Protein AF-A0A6G1CWM5-F1 (afdb_monomer_lite)

Foldseek 3Di:
DDFPKAKAKEKEFEDLQDDPLLQLLLVQLLCDVRPHPLPCLVVSNVVSVVVSVVPVVPDDPPDRMDIDIDIDGDDDPVQPDPVSVVVVVVVVVVCVPPDDDDWHQYWYFYTWAFADEDPPDPDDDDDDDDDDDDDDDPHDHDPPQQQPAAPQPRHHDHDQKTWQPPDPDTRIHHSVSSSNVSNPDQADPPPGHGRTDRDDGD

pLDDT: mean 70.79, std 16.17, range [30.23, 93.38]

Organism: NCBI:txid110450

Radius of gyration: 20.85 Å; chains: 1; bounding box: 63×34×56 Å

Structure (mmCIF, N/CA/C/O backbone):
data_AF-A0A6G1CWM5-F1
#
_entry.id   AF-A0A6G1CWM5-F1
#
loop_
_atom_site.group_PDB
_atom_site.id
_atom_site.type_symbol
_atom_site.label_atom_id
_atom_site.label_alt_id
_atom_site.label_comp_id
_atom_site.label_asym_id
_atom_site.label_entity_id
_atom_site.label_seq_id
_atom_site.pdbx_PDB_ins_code
_atom_site.Cartn_x
_atom_site.Cartn_y
_atom_site.Cartn_z
_atom_site.occupancy
_atom_site.B_iso_or_equiv
_atom_site.auth_seq_id
_atom_site.auth_comp_id
_atom_site.auth_asym_id
_atom_site.auth_atom_id
_atom_site.pdbx_PDB_model_num
ATOM 1 N N . MET A 1 1 ? -27.048 -1.157 21.525 1.00 35.22 1 MET A N 1
ATOM 2 C CA . MET A 1 1 ? -25.591 -0.896 21.463 1.00 35.22 1 MET A CA 1
ATOM 3 C C . MET A 1 1 ? -25.049 -1.565 20.210 1.00 35.22 1 MET A C 1
ATOM 5 O O . MET A 1 1 ? -25.079 -2.783 20.144 1.00 35.22 1 MET A O 1
ATOM 9 N N . SER A 1 2 ? -24.669 -0.816 19.172 1.00 40.41 2 SER A N 1
ATOM 10 C CA . SER A 1 2 ? -24.238 -1.424 17.902 1.00 40.41 2 SER A CA 1
ATOM 11 C C . SER A 1 2 ? -22.714 -1.557 17.888 1.00 40.41 2 SER A C 1
ATOM 13 O O . SER A 1 2 ? -22.016 -0.586 17.616 1.00 40.41 2 SER A O 1
ATOM 15 N N . ARG A 1 3 ? -22.196 -2.752 18.216 1.00 49.78 3 ARG A N 1
ATOM 16 C CA . ARG A 1 3 ? -20.819 -3.143 17.877 1.00 49.78 3 ARG A CA 1
ATOM 17 C C . ARG A 1 3 ? -20.765 -3.282 16.355 1.00 49.78 3 ARG A C 1
ATOM 19 O O . ARG A 1 3 ? -21.319 -4.233 15.816 1.00 49.78 3 ARG A O 1
ATOM 26 N N . ARG A 1 4 ? -20.130 -2.346 15.649 1.00 53.00 4 ARG A N 1
ATOM 27 C CA . ARG A 1 4 ? -19.706 -2.577 14.260 1.00 53.00 4 ARG A CA 1
ATOM 28 C C . ARG A 1 4 ? -18.205 -2.809 14.265 1.00 53.00 4 ARG A C 1
ATOM 30 O O . ARG A 1 4 ? -17.432 -1.886 14.041 1.00 53.00 4 ARG A O 1
ATOM 37 N N . MET A 1 5 ? -17.817 -4.042 14.566 1.00 56.16 5 MET A N 1
ATOM 38 C CA . MET A 1 5 ? -16.455 -4.501 14.313 1.00 56.16 5 MET A CA 1
ATOM 39 C C . MET A 1 5 ? -16.362 -4.852 12.835 1.00 56.16 5 MET A C 1
ATOM 41 O O . MET A 1 5 ? -17.264 -5.497 12.294 1.00 56.16 5 MET A O 1
ATOM 45 N N . LYS A 1 6 ? -15.323 -4.356 12.171 1.00 59.94 6 LYS A N 1
ATOM 46 C CA . LYS A 1 6 ? -15.062 -4.663 10.768 1.00 59.94 6 LYS A CA 1
ATOM 47 C C . LYS A 1 6 ? -13.728 -5.376 10.693 1.00 59.94 6 LYS A C 1
ATOM 49 O O . LYS A 1 6 ? -12.692 -4.765 10.937 1.00 59.94 6 LYS A O 1
ATOM 54 N N . LEU A 1 7 ? -13.782 -6.649 10.327 1.00 61.12 7 LEU A N 1
ATOM 55 C CA . LEU A 1 7 ? -12.592 -7.405 9.986 1.00 61.12 7 LEU A CA 1
ATOM 56 C C . LEU A 1 7 ? -12.171 -7.036 8.562 1.00 61.12 7 LEU A C 1
ATOM 58 O O . LEU A 1 7 ? -12.960 -7.190 7.626 1.00 61.12 7 LEU A O 1
ATOM 62 N N . ASN A 1 8 ? -10.938 -6.562 8.402 1.00 66.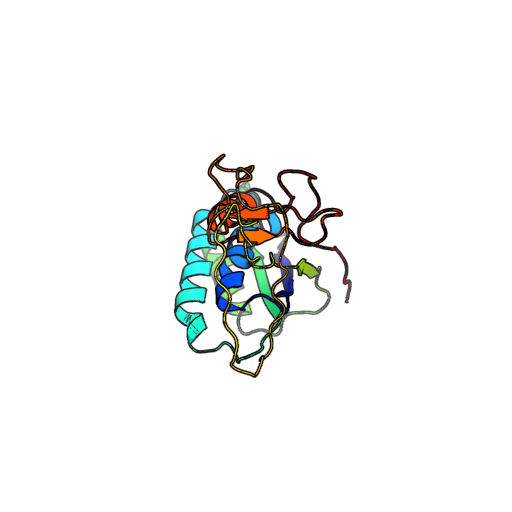81 8 ASN A N 1
ATOM 63 C CA . ASN A 1 8 ? -10.344 -6.312 7.095 1.00 66.81 8 ASN A CA 1
ATOM 64 C C . ASN A 1 8 ? -9.230 -7.336 6.878 1.00 66.81 8 ASN A C 1
ATOM 66 O O . ASN A 1 8 ? -8.237 -7.345 7.607 1.00 66.81 8 ASN A O 1
ATOM 70 N N . ARG A 1 9 ? -9.402 -8.211 5.881 1.00 70.25 9 ARG A N 1
ATOM 71 C CA . ARG A 1 9 ? -8.348 -9.132 5.450 1.00 70.25 9 ARG A CA 1
ATOM 72 C C . ARG A 1 9 ? -7.604 -8.487 4.290 1.00 70.25 9 ARG A C 1
ATOM 74 O O . ARG A 1 9 ? -8.189 -8.261 3.231 1.00 70.25 9 ARG A O 1
ATOM 81 N N . LEU A 1 10 ? -6.325 -8.196 4.485 1.00 72.56 10 LEU A N 1
ATOM 82 C CA . LEU A 1 10 ? -5.453 -7.694 3.432 1.00 72.56 10 LEU A CA 1
ATOM 83 C C . LEU A 1 10 ? -4.443 -8.774 3.070 1.00 72.56 10 LEU A C 1
ATOM 85 O O . LEU A 1 10 ? -3.769 -9.343 3.925 1.00 72.56 10 LEU A O 1
ATOM 89 N N . GLN A 1 11 ? -4.348 -9.061 1.785 1.00 73.62 11 GLN A N 1
ATOM 90 C CA . GLN A 1 11 ? -3.414 -10.021 1.240 1.00 73.62 11 GLN A CA 1
ATOM 91 C C . GLN A 1 11 ? -2.480 -9.300 0.281 1.00 73.62 11 GLN A C 1
ATOM 93 O O . GLN A 1 11 ? -2.922 -8.695 -0.692 1.00 73.62 11 GLN A O 1
ATOM 98 N N . PHE A 1 12 ? -1.184 -9.419 0.525 1.00 76.81 12 PHE A N 1
ATOM 99 C CA . PHE A 1 12 ? -0.141 -8.871 -0.320 1.00 76.81 12 PHE A CA 1
ATOM 100 C C . PHE A 1 12 ? 0.594 -10.011 -1.023 1.00 76.81 12 PHE A C 1
ATOM 102 O O . PHE A 1 12 ? 1.109 -10.934 -0.390 1.00 76.81 12 PHE A O 1
ATOM 109 N N . ILE A 1 13 ? 0.628 -9.952 -2.348 1.00 76.56 13 ILE A N 1
ATOM 110 C CA . ILE A 1 13 ? 1.407 -10.840 -3.203 1.00 76.56 13 ILE A CA 1
ATOM 111 C C . ILE A 1 13 ? 2.711 -10.129 -3.525 1.00 76.56 13 ILE A C 1
ATOM 113 O O . ILE A 1 13 ? 2.708 -9.029 -4.079 1.00 76.56 13 ILE A O 1
ATOM 117 N N . VAL A 1 14 ? 3.823 -10.768 -3.186 1.00 73.44 14 VAL A N 1
ATOM 118 C CA . VAL A 1 14 ? 5.160 -10.268 -3.492 1.00 73.44 14 VAL A CA 1
ATOM 119 C C . VAL A 1 14 ? 5.547 -10.785 -4.864 1.00 73.44 14 VAL A C 1
ATOM 121 O O . VAL A 1 14 ? 5.408 -11.974 -5.156 1.00 73.44 14 VAL A O 1
ATOM 124 N N . SER A 1 15 ? 6.002 -9.880 -5.728 1.00 65.81 15 SER A N 1
ATOM 125 C CA . SER A 1 15 ? 6.479 -10.273 -7.051 1.00 65.81 15 SER A CA 1
ATOM 126 C C . SER A 1 15 ? 7.672 -11.233 -6.914 1.00 65.81 15 SER A C 1
ATOM 128 O O . SER A 1 15 ? 8.541 -10.981 -6.080 1.00 65.81 15 SER A O 1
ATOM 130 N N . PRO A 1 16 ? 7.793 -12.281 -7.753 1.00 60.44 16 PRO A N 1
ATOM 131 C CA . PRO A 1 16 ? 8.936 -13.203 -7.731 1.00 60.44 16 PRO A CA 1
ATOM 132 C C . PRO A 1 16 ? 10.307 -12.528 -7.923 1.00 60.44 16 PRO A C 1
ATOM 134 O O . PRO A 1 16 ? 11.340 -13.122 -7.614 1.00 60.44 16 PRO A O 1
ATOM 137 N N . ALA A 1 17 ? 10.325 -11.311 -8.476 1.00 58.94 17 ALA A N 1
ATOM 138 C CA . ALA A 1 17 ? 11.527 -10.506 -8.678 1.00 58.94 17 ALA A CA 1
ATOM 139 C C . ALA A 1 17 ? 11.942 -9.680 -7.442 1.00 58.94 17 ALA A C 1
ATOM 141 O O . ALA A 1 17 ? 13.090 -9.231 -7.377 1.00 58.94 17 ALA A O 1
ATOM 142 N N . GLY A 1 18 ? 11.034 -9.480 -6.480 1.00 60.88 18 GLY A N 1
ATOM 143 C CA . GLY A 1 18 ? 11.289 -8.772 -5.226 1.00 60.88 18 GLY A CA 1
ATOM 144 C C . GLY A 1 18 ? 11.641 -9.720 -4.081 1.00 60.88 18 GLY A C 1
ATOM 145 O O . GLY A 1 18 ? 11.293 -10.899 -4.105 1.00 60.88 18 GLY A O 1
ATOM 146 N N . ASP A 1 19 ? 12.344 -9.203 -3.074 1.00 71.06 19 ASP A N 1
ATOM 147 C CA . ASP A 1 19 ? 12.473 -9.886 -1.789 1.00 71.06 19 ASP A CA 1
ATOM 148 C C . ASP A 1 19 ? 11.323 -9.476 -0.855 1.00 71.06 19 ASP A C 1
ATOM 150 O O . ASP A 1 19 ? 10.780 -8.369 -0.967 1.00 71.06 19 ASP A O 1
ATOM 154 N N . LEU A 1 20 ? 10.925 -10.368 0.058 1.00 70.56 20 LEU A N 1
ATOM 155 C CA . LEU A 1 20 ? 9.843 -10.077 0.999 1.00 70.56 20 LEU A CA 1
ATOM 156 C C . LEU A 1 20 ? 10.196 -8.870 1.867 1.00 70.56 20 LEU A C 1
ATOM 158 O O . LEU A 1 20 ? 9.373 -7.971 2.022 1.00 70.56 20 LEU A O 1
ATOM 162 N N . VAL A 1 21 ? 11.427 -8.826 2.382 1.00 73.62 21 VAL A N 1
ATOM 163 C CA . VAL A 1 21 ? 11.874 -7.795 3.322 1.00 73.62 21 VAL A CA 1
ATOM 164 C C . VAL A 1 21 ? 11.843 -6.422 2.663 1.00 73.62 21 VAL A C 1
ATOM 166 O O . VAL A 1 21 ? 11.300 -5.487 3.245 1.00 73.62 21 VAL A O 1
ATOM 169 N N . SER A 1 22 ? 12.322 -6.319 1.419 1.00 74.56 22 SER A N 1
ATOM 170 C CA . SER A 1 22 ? 12.285 -5.062 0.660 1.00 74.56 22 SER A CA 1
ATOM 171 C C . SER A 1 22 ? 10.868 -4.613 0.302 1.00 74.56 22 SER A C 1
ATOM 173 O O . SER A 1 22 ? 10.659 -3.443 0.018 1.00 74.56 22 SER A O 1
ATOM 175 N N . SER A 1 23 ? 9.894 -5.529 0.296 1.00 77.06 23 SER A N 1
ATOM 176 C CA . SER A 1 23 ? 8.525 -5.233 -0.143 1.00 77.06 23 SER A CA 1
ATOM 177 C C . SER A 1 23 ? 7.560 -4.909 1.003 1.00 77.06 23 SER A C 1
ATOM 179 O O . SER A 1 23 ? 6.505 -4.309 0.782 1.00 77.06 23 SER A O 1
ATOM 181 N N . LEU A 1 24 ? 7.908 -5.288 2.237 1.00 81.12 24 LEU A N 1
ATOM 182 C CA . LEU A 1 24 ? 7.106 -5.031 3.438 1.00 81.12 24 LEU A CA 1
ATOM 183 C C . LEU A 1 24 ? 6.832 -3.543 3.725 1.00 81.12 24 LEU A C 1
ATOM 185 O O . LEU A 1 24 ? 5.715 -3.256 4.168 1.00 81.12 24 LEU A O 1
ATOM 189 N N . PRO A 1 25 ? 7.752 -2.591 3.470 1.00 84.75 25 PRO A N 1
ATOM 190 C CA . PRO A 1 25 ? 7.460 -1.170 3.658 1.00 84.75 25 PRO A CA 1
ATOM 191 C C . PRO A 1 25 ? 6.253 -0.704 2.834 1.00 84.75 25 PRO A C 1
ATOM 193 O O . PRO A 1 25 ? 5.357 -0.044 3.358 1.00 84.75 25 PRO A O 1
ATOM 196 N N . TRP A 1 26 ? 6.133 -1.146 1.576 1.00 85.06 26 TRP A N 1
ATOM 197 C CA . TRP A 1 26 ? 4.984 -0.814 0.723 1.00 85.06 26 TRP A CA 1
ATOM 198 C C . TRP A 1 26 ? 3.673 -1.403 1.244 1.00 85.06 26 TRP A C 1
ATOM 200 O O . TRP A 1 26 ? 2.632 -0.743 1.171 1.00 85.06 26 TRP A O 1
ATOM 210 N N . ALA A 1 27 ? 3.715 -2.625 1.788 1.00 83.44 27 ALA A N 1
ATOM 211 C CA . ALA A 1 27 ? 2.553 -3.235 2.428 1.00 83.44 27 ALA A CA 1
ATOM 212 C C . ALA A 1 27 ? 2.080 -2.374 3.609 1.00 83.44 27 ALA A C 1
ATOM 214 O O . ALA A 1 27 ? 0.911 -1.985 3.638 1.00 83.44 27 ALA A O 1
ATOM 215 N N . GLY A 1 28 ? 2.999 -1.985 4.500 1.00 83.31 28 GLY A N 1
ATOM 216 C CA . GLY A 1 28 ? 2.735 -1.110 5.646 1.00 83.31 28 GLY A CA 1
ATOM 217 C C . GLY A 1 28 ? 2.157 0.246 5.259 1.00 83.31 28 GLY A C 1
ATOM 218 O O . GLY A 1 28 ? 1.093 0.631 5.746 1.00 83.31 28 GLY A O 1
ATOM 219 N N . SER A 1 29 ? 2.801 0.940 4.320 1.00 84.00 29 SER A N 1
ATOM 220 C CA . SER A 1 29 ? 2.356 2.254 3.845 1.00 84.00 29 SER A CA 1
ATOM 221 C C . SER A 1 29 ? 0.956 2.201 3.232 1.00 84.00 29 SER A C 1
ATOM 223 O O . SER A 1 29 ? 0.159 3.117 3.420 1.00 84.00 29 SER A O 1
ATOM 225 N N . SER A 1 30 ? 0.592 1.099 2.573 1.00 81.38 30 SER A N 1
ATOM 226 C CA . SER A 1 30 ? -0.747 0.942 2.000 1.00 81.38 30 SER A CA 1
ATOM 227 C C . SER A 1 30 ? -1.858 0.686 3.031 1.00 81.38 30 SER A C 1
ATOM 229 O O . SER A 1 30 ? -3.029 0.887 2.710 1.00 81.38 30 SER A O 1
ATOM 231 N N . LEU A 1 31 ? -1.538 0.287 4.271 1.00 80.69 31 LEU A N 1
ATOM 232 C CA . LEU A 1 31 ? -2.539 -0.078 5.284 1.00 80.69 31 LEU A CA 1
ATOM 233 C C . LEU A 1 31 ? -3.478 1.077 5.626 1.00 80.69 31 LEU A C 1
ATOM 235 O O . LEU A 1 31 ? -4.693 0.886 5.715 1.00 80.69 31 LEU A O 1
ATOM 239 N N . ALA A 1 32 ? -2.921 2.276 5.798 1.00 78.00 32 ALA A N 1
ATOM 240 C CA . ALA A 1 32 ? -3.680 3.433 6.244 1.00 78.00 32 ALA A CA 1
ATOM 241 C C . ALA A 1 32 ? -4.859 3.767 5.314 1.00 78.00 32 ALA A C 1
ATOM 243 O O . ALA A 1 32 ? -5.989 3.745 5.801 1.00 78.00 32 ALA A O 1
ATOM 244 N N . PRO A 1 33 ? -4.677 3.999 3.996 1.00 74.94 33 PRO A N 1
ATOM 245 C CA . PRO A 1 33 ? -5.803 4.292 3.106 1.00 74.94 33 PRO A CA 1
ATOM 246 C C . PRO A 1 33 ? -6.745 3.104 2.850 1.00 74.94 33 PRO A C 1
ATOM 248 O O . PRO A 1 33 ? -7.815 3.307 2.271 1.00 74.94 33 PRO A O 1
ATOM 251 N N . LEU A 1 34 ? -6.369 1.877 3.227 1.00 76.69 34 LEU A N 1
ATOM 252 C CA . LEU A 1 34 ? -7.181 0.673 3.013 1.00 76.69 34 LEU A CA 1
ATOM 253 C C . LEU A 1 34 ? -8.077 0.329 4.201 1.00 76.69 34 LEU A C 1
ATOM 255 O O . LEU A 1 34 ? -9.189 -0.157 4.001 1.00 76.69 34 LEU A O 1
ATOM 259 N N . ILE A 1 35 ? -7.595 0.560 5.421 1.00 70.81 35 ILE A N 1
ATOM 260 C CA . ILE A 1 35 ? -8.264 0.128 6.652 1.00 70.81 35 ILE A CA 1
ATOM 261 C C . ILE A 1 35 ? -9.037 1.279 7.303 1.00 70.81 35 ILE A C 1
ATOM 263 O O . ILE A 1 35 ? -10.097 1.042 7.888 1.00 70.81 35 ILE A O 1
ATOM 267 N N . TYR A 1 36 ? -8.551 2.524 7.207 1.00 66.94 36 TYR A N 1
ATOM 268 C CA . TYR A 1 36 ? -9.109 3.643 7.970 1.00 66.94 36 TYR A CA 1
ATOM 269 C C . TYR A 1 36 ? -9.139 4.968 7.184 1.00 66.94 36 TYR A C 1
ATOM 271 O O . TYR A 1 36 ? -8.336 5.188 6.280 1.00 66.94 36 TYR A O 1
ATOM 279 N N . PRO A 1 37 ? -10.035 5.917 7.509 1.00 58.75 37 PRO A N 1
ATOM 280 C CA . PRO A 1 37 ? -9.869 7.298 7.068 1.00 58.75 37 PRO A CA 1
ATOM 281 C C . PRO A 1 37 ? -8.622 7.904 7.723 1.00 58.75 37 PRO A C 1
ATOM 283 O O . PRO A 1 37 ? -8.658 8.105 8.921 1.00 58.75 37 PRO A O 1
ATOM 286 N N . VAL A 1 38 ? -7.561 8.155 6.942 1.00 60.12 38 VAL A N 1
ATOM 287 C CA . VAL A 1 38 ? -6.374 9.061 7.047 1.00 60.12 38 VAL A CA 1
ATOM 288 C C . VAL A 1 38 ? -5.812 9.506 8.429 1.00 60.12 38 VAL A C 1
ATOM 290 O O . VAL A 1 38 ? -4.625 9.798 8.514 1.00 60.12 38 VAL A O 1
ATOM 293 N N . PHE A 1 39 ? -6.594 9.563 9.502 1.00 64.19 39 PHE A N 1
ATOM 294 C CA . PHE A 1 39 ? -6.270 10.111 10.819 1.00 64.19 39 PHE A CA 1
ATOM 295 C C . PHE A 1 39 ? -5.245 9.304 11.626 1.00 64.19 39 PHE A C 1
ATOM 297 O O . PHE A 1 39 ? -4.401 9.921 12.256 1.00 64.19 39 PHE A O 1
ATOM 304 N N . PHE A 1 40 ? -5.256 7.967 11.574 1.00 72.12 40 PHE A N 1
ATOM 305 C CA . PHE A 1 40 ? -4.337 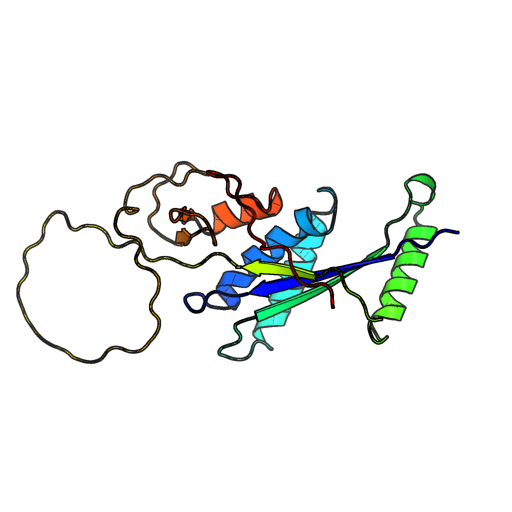7.121 12.367 1.00 72.12 40 PHE A CA 1
ATOM 306 C C . PHE A 1 40 ? -3.094 6.671 11.589 1.00 72.12 40 PHE A C 1
ATOM 308 O O . PHE A 1 40 ? -2.604 5.552 11.739 1.00 72.12 40 PHE A O 1
ATOM 315 N N . ARG A 1 41 ? -2.626 7.505 10.657 1.00 75.12 41 ARG A N 1
ATOM 316 C CA . ARG A 1 41 ? -1.507 7.151 9.772 1.00 75.12 41 ARG A CA 1
ATOM 317 C C . ARG A 1 41 ? -0.211 6.918 10.534 1.00 75.12 41 ARG A C 1
ATOM 319 O O . ARG A 1 41 ? 0.509 5.978 10.210 1.00 75.12 41 ARG A O 1
ATOM 326 N N . GLN A 1 42 ? 0.080 7.771 11.511 1.00 78.81 42 GLN A N 1
ATOM 327 C CA . GLN A 1 42 ? 1.332 7.714 12.254 1.00 78.81 42 GLN A CA 1
ATOM 328 C C . GLN A 1 42 ? 1.375 6.475 13.150 1.00 78.81 42 GLN A C 1
ATOM 330 O O . GLN A 1 42 ? 2.346 5.728 13.119 1.00 78.81 42 GLN A O 1
ATOM 335 N N . GLU A 1 43 ? 0.286 6.207 13.863 1.00 81.06 43 GLU A N 1
ATOM 336 C CA . GLU A 1 43 ? 0.147 5.079 14.777 1.00 81.06 43 GLU A CA 1
ATOM 337 C C . GLU A 1 43 ? 0.187 3.743 14.026 1.00 81.06 43 GLU A C 1
ATOM 339 O O . GLU A 1 43 ? 0.848 2.803 14.462 1.00 81.06 43 GLU A O 1
ATOM 344 N N . LEU A 1 44 ? -0.467 3.656 12.859 1.00 80.31 44 LEU A N 1
ATOM 345 C CA . LEU A 1 44 ? -0.390 2.467 12.003 1.00 80.31 44 LEU A CA 1
ATOM 346 C C . LEU A 1 44 ? 1.027 2.238 11.472 1.00 80.31 44 LEU A C 1
ATOM 348 O O . LEU A 1 44 ? 1.471 1.092 11.398 1.00 80.31 44 LEU A O 1
ATOM 352 N N . ARG A 1 45 ? 1.743 3.312 11.126 1.00 80.19 45 ARG A N 1
ATOM 353 C CA . ARG A 1 45 ? 3.132 3.230 10.673 1.00 80.19 45 ARG A CA 1
ATOM 354 C C . ARG A 1 45 ? 4.060 2.766 11.791 1.00 80.19 45 ARG A C 1
ATOM 356 O O . ARG A 1 45 ? 4.853 1.863 11.570 1.00 80.19 45 ARG A O 1
ATOM 363 N N . GLU A 1 46 ? 3.940 3.327 12.990 1.00 84.25 46 GLU A N 1
ATOM 364 C CA . GLU A 1 46 ? 4.732 2.924 14.160 1.00 84.25 46 GLU A CA 1
ATOM 365 C C . GLU A 1 46 ? 4.465 1.474 14.564 1.00 84.25 46 GLU A C 1
ATOM 367 O O . GLU A 1 46 ? 5.405 0.723 14.841 1.00 84.25 46 GLU A O 1
ATOM 372 N N . LEU A 1 47 ? 3.197 1.053 14.536 1.00 83.06 47 LEU A N 1
ATOM 373 C CA . LEU A 1 47 ? 2.816 -0.335 14.764 1.00 83.06 47 LEU A CA 1
ATOM 374 C C . LEU A 1 47 ? 3.457 -1.258 13.722 1.00 83.06 47 LEU A C 1
ATOM 376 O O . LEU A 1 47 ? 4.050 -2.272 14.087 1.00 83.06 47 LEU A O 1
ATOM 380 N N . TRP A 1 48 ? 3.377 -0.901 12.438 1.00 83.94 48 TRP A N 1
ATOM 381 C CA . TRP A 1 48 ? 3.982 -1.687 11.364 1.00 83.94 48 TRP A CA 1
ATOM 382 C C . TRP A 1 48 ? 5.505 -1.762 11.492 1.00 83.94 48 TRP A C 1
ATOM 384 O O . TRP A 1 48 ? 6.063 -2.853 11.419 1.00 83.94 48 TRP A O 1
ATOM 394 N N . SER A 1 49 ? 6.177 -0.643 11.769 1.00 83.75 49 SER A N 1
ATOM 395 C CA . SER A 1 49 ? 7.621 -0.608 12.023 1.00 83.75 49 SER A CA 1
ATOM 396 C C . SER A 1 49 ? 8.012 -1.469 13.224 1.00 83.75 49 SER A C 1
ATOM 398 O O . SER A 1 49 ? 9.007 -2.187 13.162 1.00 83.75 49 SER A O 1
ATOM 400 N N . SER A 1 50 ? 7.213 -1.461 14.294 1.00 83.56 50 SER A N 1
ATOM 401 C CA . SER A 1 50 ? 7.439 -2.303 15.477 1.00 83.56 50 SER A CA 1
ATOM 402 C C . SER A 1 50 ? 7.291 -3.790 15.150 1.00 83.56 50 SER A C 1
ATOM 404 O O . SER A 1 50 ? 8.106 -4.602 15.579 1.00 83.56 50 SER A O 1
ATOM 406 N N . LEU A 1 51 ? 6.292 -4.156 14.339 1.00 78.50 51 LEU A N 1
ATOM 407 C CA . LEU A 1 51 ? 6.126 -5.524 13.839 1.00 78.50 51 LEU A CA 1
ATOM 408 C C . LEU A 1 51 ? 7.297 -5.930 12.936 1.00 78.50 51 LEU A C 1
ATOM 410 O O . LEU A 1 51 ? 7.835 -7.024 13.092 1.00 78.50 51 LEU A O 1
ATOM 414 N N . MET A 1 52 ? 7.730 -5.045 12.034 1.00 75.94 52 MET A N 1
ATOM 415 C CA . MET A 1 52 ? 8.877 -5.276 11.156 1.00 75.94 52 MET A CA 1
ATOM 416 C C . MET A 1 52 ? 10.192 -5.400 11.923 1.00 75.94 52 MET A C 1
ATOM 418 O O . MET A 1 52 ? 11.024 -6.203 11.528 1.00 75.94 52 MET A O 1
ATOM 422 N N . ALA A 1 53 ? 10.380 -4.673 13.024 1.00 76.69 53 ALA A N 1
ATOM 423 C CA . ALA A 1 53 ? 11.572 -4.797 13.864 1.00 76.69 53 ALA A CA 1
ATOM 424 C C . ALA A 1 53 ? 11.694 -6.193 14.507 1.00 76.69 53 ALA A C 1
ATOM 426 O O . ALA A 1 53 ? 12.801 -6.662 14.762 1.00 76.69 53 ALA A O 1
ATOM 427 N N . VAL A 1 54 ? 10.565 -6.875 14.725 1.00 70.31 54 VAL A N 1
ATOM 428 C CA . VAL A 1 54 ? 10.500 -8.242 15.272 1.00 70.31 54 VAL A CA 1
ATOM 429 C C . VAL A 1 54 ? 10.445 -9.308 14.158 1.00 70.31 54 VAL A C 1
ATOM 431 O O . VAL A 1 54 ? 10.846 -10.452 14.365 1.00 70.31 54 VAL A O 1
ATOM 434 N N . ALA A 1 55 ? 10.011 -8.938 12.947 1.00 59.75 55 ALA A N 1
ATOM 435 C CA . ALA A 1 55 ? 9.825 -9.824 11.795 1.00 59.75 55 ALA A CA 1
ATOM 436 C C . ALA A 1 55 ? 11.076 -10.511 11.196 1.00 59.75 55 ALA A C 1
ATOM 438 O O . ALA A 1 55 ? 10.907 -11.634 10.706 1.00 59.75 55 ALA A O 1
ATOM 439 N N . PRO A 1 56 ? 12.313 -9.953 11.202 1.00 56.09 56 PRO A N 1
ATOM 440 C CA . PRO A 1 56 ? 13.468 -10.621 10.586 1.00 56.09 56 PRO A CA 1
ATOM 441 C C . PRO A 1 56 ? 13.846 -11.954 11.253 1.00 56.09 56 PRO A C 1
ATOM 443 O O . PRO A 1 56 ? 14.699 -12.671 10.742 1.00 56.09 56 PRO A O 1
ATOM 446 N N . VAL A 1 57 ? 13.184 -12.325 12.352 1.00 52.09 57 VAL A N 1
ATOM 447 C CA . VAL A 1 57 ? 13.368 -13.599 13.057 1.00 52.09 57 VAL A CA 1
ATOM 448 C C . VAL A 1 57 ? 12.449 -14.716 12.516 1.00 52.09 57 VAL A C 1
ATOM 450 O O . VAL A 1 57 ? 12.597 -15.869 12.913 1.00 52.09 57 VAL A O 1
ATOM 453 N N . SER A 1 58 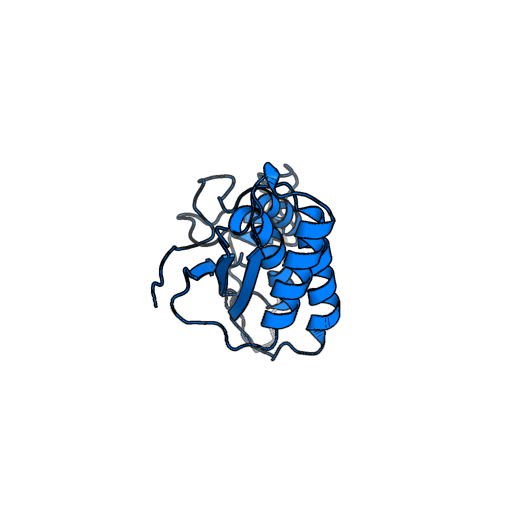? 11.492 -14.442 11.613 1.00 57.22 58 SER A N 1
ATOM 454 C CA . SER A 1 58 ? 10.431 -15.427 11.287 1.00 57.22 58 SER A CA 1
ATOM 455 C C . SER A 1 58 ? 10.003 -15.532 9.820 1.00 57.22 58 SER A C 1
ATOM 457 O O . SER A 1 58 ? 9.051 -16.255 9.535 1.00 57.22 58 SER A O 1
ATOM 459 N N . ILE A 1 59 ? 10.666 -14.853 8.878 1.00 64.44 59 ILE A N 1
ATOM 460 C CA . ILE A 1 59 ? 10.311 -14.935 7.451 1.00 64.44 59 ILE A CA 1
ATOM 461 C C . ILE A 1 59 ? 11.053 -16.111 6.793 1.00 64.44 59 ILE A C 1
ATOM 463 O O . ILE A 1 59 ? 12.280 -16.064 6.684 1.00 64.44 59 ILE A O 1
ATOM 467 N N . PRO A 1 60 ? 10.350 -17.153 6.307 1.00 65.25 60 PRO A N 1
ATOM 468 C CA . PRO A 1 60 ? 10.989 -18.237 5.573 1.00 65.25 60 PRO A CA 1
ATOM 469 C C . PRO A 1 60 ? 11.569 -17.737 4.247 1.00 65.25 60 PRO A C 1
ATOM 471 O O . PRO A 1 60 ? 10.940 -16.949 3.533 1.00 65.25 60 PRO A O 1
ATOM 474 N N . LEU A 1 61 ? 12.743 -18.250 3.875 1.00 63.59 61 LEU A N 1
ATOM 475 C CA . LEU A 1 61 ? 13.324 -18.007 2.555 1.00 63.59 61 LEU A CA 1
ATOM 476 C C . LEU A 1 61 ? 12.345 -18.466 1.463 1.00 63.59 61 LEU A C 1
ATOM 478 O O . LEU A 1 61 ? 11.890 -19.608 1.466 1.00 63.59 61 LEU A O 1
ATOM 482 N N . GLY A 1 62 ? 12.028 -17.576 0.521 1.00 64.25 62 GLY A N 1
ATOM 483 C CA . GLY A 1 62 ? 11.124 -17.876 -0.595 1.00 64.25 62 GLY A CA 1
ATOM 484 C C . GLY A 1 62 ? 9.637 -17.639 -0.315 1.00 64.25 62 GLY A C 1
ATOM 485 O O . GLY A 1 62 ? 8.810 -17.989 -1.155 1.00 64.25 62 GLY A O 1
ATOM 486 N N . ALA A 1 63 ? 9.274 -17.029 0.817 1.00 69.69 63 ALA A N 1
ATOM 487 C CA . ALA A 1 63 ? 7.910 -16.564 1.040 1.00 69.69 63 ALA A CA 1
ATOM 488 C C . ALA A 1 63 ? 7.504 -15.519 -0.020 1.00 69.69 63 ALA A C 1
ATOM 490 O O . ALA A 1 63 ? 8.124 -14.467 -0.157 1.00 69.69 63 ALA A O 1
ATOM 491 N N . THR A 1 64 ? 6.441 -15.810 -0.771 1.00 74.12 64 THR A N 1
ATOM 492 C CA . THR A 1 64 ? 5.923 -14.962 -1.863 1.00 74.12 64 THR A CA 1
ATOM 493 C C . THR A 1 64 ? 4.653 -14.201 -1.484 1.00 74.12 64 THR A C 1
ATOM 495 O O . THR A 1 64 ? 4.076 -13.486 -2.304 1.00 74.12 64 THR A O 1
ATOM 498 N N . ARG A 1 65 ? 4.175 -14.363 -0.246 1.00 71.62 65 ARG A N 1
ATOM 499 C CA . ARG A 1 65 ? 2.869 -13.869 0.191 1.00 71.62 65 ARG A CA 1
ATOM 500 C C . ARG A 1 65 ? 2.924 -13.392 1.635 1.00 71.62 65 ARG A C 1
ATOM 502 O O . ARG A 1 65 ? 3.455 -14.088 2.494 1.00 71.62 65 ARG A O 1
ATOM 509 N N . VAL A 1 66 ? 2.331 -12.227 1.882 1.00 75.56 66 VAL A N 1
ATOM 510 C CA . VAL A 1 66 ? 2.122 -11.657 3.218 1.00 75.56 66 VAL A CA 1
ATOM 511 C C . VAL A 1 66 ? 0.623 -11.516 3.431 1.00 75.56 66 VAL A C 1
ATOM 513 O O . VAL A 1 66 ? -0.062 -10.848 2.659 1.00 75.56 66 VAL A O 1
ATOM 516 N N . GLU A 1 67 ? 0.102 -12.154 4.472 1.00 74.38 67 GLU A N 1
ATOM 517 C CA . GLU A 1 67 ? -1.278 -11.960 4.912 1.00 74.38 67 GLU A CA 1
ATOM 518 C C . GLU A 1 67 ? -1.293 -11.076 6.155 1.00 74.38 67 GLU A C 1
ATOM 520 O O . GLU A 1 67 ? -0.604 -11.358 7.133 1.00 74.38 67 GLU A O 1
ATOM 525 N N . VAL A 1 68 ? -2.093 -10.012 6.116 1.00 75.75 68 VAL A N 1
ATOM 526 C CA . VAL A 1 68 ? -2.298 -9.099 7.238 1.00 75.75 68 VAL A CA 1
ATOM 527 C C . VAL A 1 68 ? -3.775 -9.124 7.608 1.00 75.75 68 VAL A C 1
ATOM 529 O O . VAL A 1 68 ? -4.649 -8.765 6.814 1.00 75.75 68 VAL A O 1
ATOM 532 N N . PHE A 1 69 ? -4.055 -9.548 8.836 1.00 72.25 69 PHE A N 1
ATOM 533 C CA . PHE A 1 69 ? -5.392 -9.524 9.417 1.00 72.25 69 PHE A CA 1
ATOM 534 C C . PHE A 1 69 ? -5.489 -8.346 10.374 1.00 72.25 69 PHE A C 1
ATOM 536 O O . PHE A 1 69 ? -4.667 -8.223 11.282 1.00 72.25 69 PHE A O 1
ATOM 543 N N . VAL A 1 70 ? -6.485 -7.482 10.169 1.00 72.44 70 VAL A N 1
ATOM 544 C CA . VAL A 1 70 ? -6.698 -6.317 11.031 1.00 72.44 70 VAL A CA 1
ATOM 545 C C . VAL A 1 70 ? -8.134 -6.297 11.533 1.00 72.44 70 VAL A C 1
ATOM 547 O O . VAL A 1 70 ? -9.084 -6.243 10.745 1.00 72.44 70 VAL A O 1
ATOM 550 N N . ASP A 1 71 ? -8.276 -6.311 12.857 1.00 70.38 71 ASP A N 1
ATOM 551 C CA . ASP A 1 71 ? -9.538 -6.046 13.542 1.00 70.38 71 ASP A CA 1
ATOM 552 C C . ASP A 1 71 ? -9.574 -4.591 13.999 1.00 70.38 71 ASP A C 1
ATOM 554 O O . ASP A 1 71 ? -8.647 -4.099 14.644 1.00 70.38 71 ASP A O 1
ATOM 558 N N . VAL A 1 72 ? -10.646 -3.893 13.633 1.00 69.75 72 VAL A N 1
ATOM 559 C CA . VAL A 1 72 ? -10.827 -2.479 13.948 1.00 69.75 72 VAL A CA 1
ATOM 560 C C . VAL A 1 72 ? -12.146 -2.285 14.679 1.00 69.75 72 VAL A C 1
ATOM 562 O O . VAL A 1 72 ? -13.236 -2.510 14.137 1.00 69.75 72 VAL A O 1
ATOM 565 N N . GLY A 1 73 ? -12.042 -1.782 15.908 1.00 69.62 73 GLY A N 1
ATOM 566 C CA . GLY A 1 73 ? -13.171 -1.263 16.667 1.00 69.62 73 GLY A CA 1
ATOM 567 C C . GLY A 1 73 ? -13.482 0.173 16.252 1.00 69.62 73 GLY A C 1
ATOM 568 O O . GLY A 1 73 ? -12.794 1.098 16.668 1.00 69.62 73 GLY A O 1
ATOM 569 N N . ILE A 1 74 ? -14.530 0.380 15.450 1.00 69.44 74 ILE A N 1
ATOM 570 C CA . ILE A 1 74 ? -14.979 1.731 15.083 1.00 69.44 74 ILE A CA 1
ATOM 571 C C . ILE A 1 74 ? -16.013 2.200 16.106 1.00 69.44 74 ILE A C 1
ATOM 573 O O . ILE A 1 74 ? -17.128 1.671 16.164 1.00 69.44 74 ILE A O 1
ATOM 577 N N . LEU A 1 75 ? -15.660 3.216 16.893 1.00 69.81 75 LEU A N 1
ATOM 578 C CA . LEU A 1 75 ? -16.604 3.907 17.769 1.00 69.81 75 LEU A CA 1
ATOM 579 C C . LEU A 1 75 ? -17.295 5.047 17.020 1.00 69.81 75 LEU A C 1
ATOM 581 O O . LEU A 1 75 ? -16.713 5.707 16.158 1.00 69.81 75 LEU A O 1
ATOM 585 N N . ARG A 1 76 ? -18.566 5.290 17.351 1.00 77.31 76 ARG A N 1
ATOM 586 C CA . ARG A 1 76 ? -19.254 6.503 16.893 1.00 77.31 76 ARG A CA 1
ATOM 587 C C . ARG A 1 76 ? -18.630 7.711 17.600 1.00 77.31 76 ARG A C 1
ATOM 589 O O . ARG A 1 76 ? -18.212 7.558 18.745 1.00 77.31 76 ARG A O 1
ATOM 596 N N . PRO A 1 77 ? -18.652 8.916 17.003 1.00 78.62 77 PRO A N 1
ATOM 597 C CA . PRO A 1 77 ? -18.114 10.116 17.650 1.00 78.62 77 PRO A CA 1
ATOM 598 C C . PRO A 1 77 ? -18.681 10.360 19.056 1.00 78.62 77 PRO A C 1
ATOM 600 O O . PRO A 1 77 ? -17.941 10.703 19.967 1.00 78.62 77 PRO A O 1
ATOM 603 N N . VAL A 1 78 ? -19.978 10.093 19.252 1.00 79.94 78 VAL A N 1
ATOM 604 C CA . VAL A 1 78 ? -20.662 10.210 20.556 1.00 79.94 78 VAL A CA 1
ATOM 605 C C . VAL A 1 78 ? -20.185 9.202 21.606 1.00 79.94 78 VAL A C 1
ATOM 607 O O . VAL A 1 78 ? -20.373 9.425 22.794 1.00 79.94 78 VAL A O 1
ATOM 610 N N . ASP A 1 79 ? -19.592 8.089 21.172 1.00 81.62 79 ASP A N 1
ATOM 611 C CA . ASP A 1 79 ? -19.066 7.033 22.037 1.00 81.62 79 ASP A CA 1
ATOM 612 C C . ASP A 1 79 ? -17.534 7.144 22.194 1.00 81.62 79 ASP A C 1
ATOM 614 O O . ASP A 1 79 ? -16.929 6.262 22.797 1.00 81.62 79 ASP A O 1
ATOM 618 N N . ASN A 1 80 ? -16.892 8.191 21.654 1.00 80.94 80 ASN A N 1
ATOM 619 C CA . ASN A 1 80 ? -15.441 8.397 21.720 1.00 80.94 80 ASN A CA 1
ATOM 620 C C . ASN A 1 80 ? -15.011 8.985 23.077 1.00 80.94 80 ASN A C 1
ATOM 622 O O . ASN A 1 80 ? -14.476 10.090 23.150 1.00 80.94 80 ASN A O 1
ATOM 626 N N . THR A 1 81 ? -15.296 8.262 24.162 1.00 86.88 81 THR A N 1
ATOM 627 C CA . THR A 1 81 ? -14.828 8.605 25.513 1.00 86.88 81 THR A CA 1
ATOM 628 C C . THR A 1 81 ? -13.655 7.705 25.916 1.00 86.88 81 THR A C 1
ATOM 630 O O . THR A 1 81 ? -13.570 6.570 25.429 1.00 86.88 81 THR A O 1
ATOM 633 N N . PRO A 1 82 ? -12.759 8.152 26.816 1.00 87.75 82 PRO A N 1
ATOM 634 C CA . PRO A 1 82 ? -11.631 7.342 27.282 1.00 87.75 82 PRO A CA 1
ATOM 635 C C . PRO A 1 82 ? -12.055 5.971 27.827 1.00 87.75 82 PRO A C 1
ATOM 637 O O . PRO A 1 82 ? -11.427 4.958 27.529 1.00 87.75 82 PRO A O 1
ATOM 640 N N . GLU A 1 83 ? -13.174 5.906 28.550 1.00 87.94 83 GLU A N 1
ATOM 641 C CA . GLU A 1 83 ? -13.700 4.675 29.152 1.00 87.94 83 GLU A CA 1
ATOM 642 C C . GLU A 1 83 ? -14.203 3.698 28.083 1.00 87.94 83 GLU A C 1
ATOM 644 O O . GLU A 1 83 ? -14.030 2.482 28.193 1.00 87.94 83 GLU A O 1
ATOM 649 N N . ARG A 1 84 ? -14.827 4.225 27.022 1.00 85.44 84 ARG A N 1
ATOM 650 C CA . ARG A 1 84 ? -15.297 3.429 25.883 1.00 85.44 84 ARG A CA 1
ATOM 651 C C . ARG A 1 84 ? -14.143 2.929 25.024 1.00 85.44 84 ARG A C 1
ATOM 653 O O . ARG A 1 84 ? -14.195 1.780 24.584 1.00 85.44 84 ARG A O 1
ATOM 660 N N . MET A 1 85 ? -13.115 3.752 24.830 1.00 82.06 85 MET A N 1
ATOM 661 C CA . MET A 1 85 ? -11.873 3.366 24.158 1.00 82.06 85 MET A CA 1
ATOM 662 C C . MET A 1 85 ? -11.151 2.252 24.927 1.00 82.06 85 MET A C 1
ATOM 664 O O . MET A 1 85 ? -10.794 1.236 24.335 1.00 82.06 85 MET A O 1
ATOM 668 N N . GLU A 1 86 ? -11.021 2.387 26.249 1.00 87.12 86 GLU A N 1
ATOM 669 C CA . GLU A 1 86 ? -10.462 1.369 27.151 1.00 87.12 86 GLU A CA 1
ATOM 670 C C . GLU A 1 86 ? -11.230 0.047 27.083 1.00 87.12 86 GLU A C 1
ATOM 672 O O . GLU A 1 86 ? -10.649 -1.027 26.929 1.00 87.12 86 GLU A O 1
ATOM 677 N N . TYR A 1 87 ? -12.559 0.119 27.152 1.00 86.25 87 TYR A N 1
ATOM 678 C CA . TYR A 1 87 ? -13.416 -1.052 27.010 1.00 86.25 87 TYR A CA 1
ATOM 679 C C . TYR A 1 87 ? -13.230 -1.745 25.652 1.00 86.25 87 TYR A C 1
ATOM 681 O O . TYR A 1 87 ? -13.085 -2.966 25.603 1.00 86.25 87 TYR A O 1
ATOM 689 N N . MET A 1 88 ? -13.211 -0.980 24.555 1.00 82.19 88 MET A N 1
ATOM 690 C CA . MET A 1 88 ? -13.024 -1.530 23.211 1.00 82.19 88 MET A CA 1
ATOM 691 C C . MET A 1 88 ? -11.645 -2.173 23.049 1.00 82.19 88 MET A C 1
ATOM 693 O O . MET A 1 88 ? -11.553 -3.253 22.472 1.00 82.19 88 MET A O 1
ATOM 697 N N . ARG A 1 89 ? -10.585 -1.558 23.589 1.00 82.88 89 ARG A N 1
ATOM 698 C CA . ARG A 1 89 ? -9.238 -2.138 23.560 1.00 82.88 89 ARG A CA 1
ATOM 699 C C . ARG A 1 89 ? -9.202 -3.494 24.257 1.00 82.88 89 ARG A C 1
ATOM 701 O O . ARG A 1 89 ? -8.731 -4.452 23.658 1.00 82.88 89 ARG A O 1
ATOM 708 N N . ARG A 1 90 ? -9.771 -3.605 25.463 1.00 84.94 90 ARG A N 1
ATOM 709 C CA . ARG A 1 90 ? -9.849 -4.884 26.191 1.00 84.94 90 ARG A CA 1
ATOM 710 C C . ARG A 1 90 ? -10.643 -5.948 25.433 1.00 84.94 90 ARG A C 1
ATOM 712 O O . ARG A 1 90 ? -10.260 -7.111 25.431 1.00 84.94 90 ARG A O 1
ATOM 719 N N . GLU A 1 91 ? -11.733 -5.565 24.772 1.00 83.62 91 GLU A N 1
ATOM 720 C CA . GLU A 1 91 ? -12.508 -6.485 23.927 1.00 83.62 91 GLU A CA 1
ATOM 721 C C . GLU A 1 91 ? -11.724 -6.955 22.693 1.00 83.62 91 GLU A C 1
ATOM 723 O O . GLU A 1 91 ? -11.859 -8.112 22.300 1.00 83.62 91 GLU A O 1
ATOM 728 N N . LEU A 1 92 ? -10.914 -6.082 22.084 1.00 78.38 92 LEU A N 1
ATOM 729 C CA . LEU A 1 92 ? -10.031 -6.436 20.968 1.00 78.38 92 LEU A CA 1
ATOM 730 C C . LEU A 1 92 ? -8.889 -7.355 21.429 1.00 78.38 92 LEU A C 1
ATOM 732 O O . LEU A 1 92 ? -8.626 -8.368 20.788 1.00 78.38 92 LEU A O 1
ATOM 736 N N . GLU A 1 93 ? -8.258 -7.054 22.564 1.00 81.62 93 GLU A N 1
ATOM 737 C CA . GLU A 1 93 ? -7.203 -7.889 23.152 1.00 81.62 93 GLU A CA 1
ATOM 738 C C . GLU A 1 93 ? -7.715 -9.286 23.514 1.00 81.62 93 GLU A C 1
ATOM 740 O O . GLU A 1 93 ? -7.085 -10.278 23.155 1.00 81.62 93 GLU A O 1
ATOM 745 N N . ALA A 1 94 ? -8.896 -9.388 24.132 1.00 80.88 94 ALA A N 1
ATOM 746 C CA . ALA A 1 94 ? -9.510 -10.674 24.467 1.00 80.88 94 ALA A CA 1
ATOM 747 C C . ALA A 1 94 ? -9.817 -11.540 23.230 1.00 80.88 94 ALA A C 1
ATOM 749 O O . ALA A 1 94 ? -9.906 -12.762 23.332 1.00 80.88 94 ALA A O 1
ATOM 750 N N . LYS A 1 95 ? -9.978 -10.921 22.056 1.00 71.44 95 LYS A N 1
ATOM 751 C CA . LYS A 1 95 ? -10.236 -11.616 20.790 1.00 71.44 95 LYS A CA 1
ATOM 752 C C . LYS A 1 95 ? -8.980 -12.047 20.052 1.00 71.44 95 LYS A C 1
ATOM 754 O O . LYS A 1 95 ? -9.097 -12.880 19.162 1.00 71.44 95 LYS A O 1
ATOM 759 N N . LYS A 1 96 ? -7.802 -11.540 20.427 1.00 69.81 96 LYS A N 1
ATOM 760 C CA . LYS A 1 96 ? -6.521 -11.928 19.818 1.00 69.81 96 LYS A CA 1
ATOM 761 C C . LYS A 1 96 ? -6.282 -13.443 19.883 1.00 69.81 96 LYS A C 1
ATOM 763 O O . LYS A 1 96 ? -5.731 -14.007 18.945 1.00 69.81 96 LYS A O 1
ATOM 768 N N . GLU A 1 97 ? -6.732 -14.081 20.964 1.00 65.44 97 GLU A N 1
ATOM 769 C CA . GLU A 1 97 ? -6.594 -15.525 21.211 1.00 65.44 97 GLU A CA 1
ATOM 770 C C . GLU A 1 97 ? -7.747 -16.362 20.620 1.00 65.44 97 GLU A C 1
ATOM 772 O O . GLU A 1 97 ? -7.690 -17.591 20.604 1.00 65.44 97 GLU A O 1
ATOM 777 N N . ALA A 1 98 ? -8.821 -15.723 20.144 1.00 65.88 98 ALA A N 1
ATOM 778 C CA . ALA A 1 98 ? -9.971 -16.418 19.578 1.00 65.88 98 ALA A CA 1
ATOM 779 C C . ALA A 1 98 ? -9.763 -16.702 18.083 1.00 65.88 98 ALA A C 1
ATOM 781 O O . ALA A 1 98 ? -9.250 -15.871 17.336 1.00 65.88 98 ALA A O 1
ATOM 782 N N . ALA A 1 99 ? -10.226 -17.865 17.615 1.00 61.38 99 ALA A N 1
ATOM 783 C CA . ALA A 1 99 ? -10.242 -18.165 16.188 1.00 61.38 99 ALA A CA 1
ATOM 784 C C . ALA A 1 99 ? -11.131 -17.155 15.438 1.00 61.38 99 ALA A C 1
ATOM 786 O O . ALA A 1 99 ? -12.284 -16.922 15.812 1.00 61.38 99 ALA A O 1
ATOM 787 N N . TRP A 1 100 ? -10.595 -16.557 14.372 1.00 59.66 100 TRP A N 1
ATOM 788 C CA . TRP A 1 100 ? -11.307 -15.562 13.573 1.00 59.66 100 TRP A CA 1
ATOM 789 C C . TRP A 1 100 ? -12.554 -16.180 12.904 1.00 59.66 100 TRP A C 1
ATOM 791 O O . TRP A 1 100 ? -12.419 -17.172 12.184 1.00 59.66 100 TRP A O 1
ATOM 801 N N . PRO A 1 101 ? -13.767 -15.624 13.096 1.00 53.84 101 PRO A N 1
ATOM 802 C CA . PRO A 1 101 ? -14.976 -16.135 12.450 1.00 53.84 101 PRO A CA 1
ATOM 803 C C . PRO A 1 101 ? -14.939 -15.914 10.926 1.00 53.84 101 PRO A C 1
ATOM 805 O O . PRO A 1 101 ? -14.466 -14.879 10.453 1.00 53.84 101 PRO A O 1
ATOM 808 N N . GLY A 1 102 ? -15.426 -16.903 10.167 1.00 55.25 102 GLY A N 1
ATOM 809 C CA . GLY A 1 102 ? -15.386 -16.950 8.698 1.00 55.25 102 GLY A CA 1
ATOM 810 C C . GLY A 1 102 ? -16.345 -15.987 7.982 1.00 55.25 102 GLY A C 1
ATOM 811 O O . GLY A 1 102 ? -17.306 -15.504 8.577 1.00 55.25 102 GLY A O 1
ATOM 812 N N . HIS A 1 103 ? -16.076 -15.788 6.683 1.00 46.00 103 HIS A N 1
ATOM 813 C CA . HIS A 1 103 ? -16.521 -14.725 5.759 1.00 46.00 103 HIS A CA 1
ATOM 814 C C . HIS A 1 103 ? -15.778 -13.395 5.933 1.00 46.00 103 HIS A C 1
ATOM 816 O O . HIS A 1 103 ? -16.146 -12.522 6.720 1.00 46.00 103 HIS A O 1
ATOM 822 N N . HIS A 1 104 ? -14.719 -13.228 5.138 1.00 54.41 104 HIS A N 1
ATOM 823 C CA . HIS A 1 104 ? -13.830 -12.068 5.188 1.00 54.41 104 HIS A CA 1
ATOM 824 C C . HIS A 1 104 ? -13.896 -11.312 3.861 1.00 54.41 104 HIS A C 1
ATOM 826 O O . HIS A 1 104 ? -13.747 -11.902 2.794 1.00 54.41 104 HIS A O 1
ATOM 832 N N . ILE A 1 105 ? -14.057 -9.988 3.909 1.00 52.72 105 ILE A N 1
ATOM 833 C CA . ILE A 1 105 ? -13.825 -9.155 2.726 1.00 52.72 105 ILE A CA 1
ATOM 834 C C . ILE A 1 105 ? -12.305 -9.053 2.559 1.00 52.72 105 ILE A C 1
ATOM 836 O O . ILE A 1 105 ? -11.645 -8.301 3.276 1.00 52.72 105 ILE A O 1
ATOM 840 N N . GLY A 1 106 ? -11.759 -9.874 1.661 1.00 58.78 106 GLY A N 1
ATOM 841 C CA . GLY A 1 106 ? -10.347 -9.875 1.300 1.00 58.78 106 GLY A CA 1
ATOM 842 C C . GLY A 1 106 ? -10.026 -8.837 0.225 1.00 58.78 106 GLY A C 1
ATOM 843 O O . GLY A 1 106 ? -10.712 -8.756 -0.795 1.00 58.78 106 GLY A O 1
ATOM 844 N N . LEU A 1 107 ? -8.969 -8.054 0.429 1.00 68.19 107 LEU A N 1
ATOM 845 C CA . LEU A 1 107 ? -8.326 -7.263 -0.622 1.00 68.19 107 LEU A CA 1
ATOM 846 C C . LEU A 1 107 ? -6.994 -7.914 -0.972 1.00 68.19 107 LEU A C 1
ATOM 848 O O . LEU A 1 107 ? -6.117 -8.007 -0.119 1.00 68.19 107 LEU A O 1
ATOM 852 N N . GLU A 1 108 ? -6.843 -8.330 -2.226 1.00 74.12 108 GLU A N 1
ATOM 853 C CA . GLU A 1 108 ? -5.574 -8.821 -2.751 1.00 74.12 108 GLU A CA 1
ATOM 854 C C . GLU A 1 108 ? -4.834 -7.703 -3.490 1.00 74.12 108 GLU A C 1
ATOM 856 O O . GLU A 1 108 ? -5.375 -7.026 -4.375 1.00 74.12 108 GLU A O 1
ATOM 861 N N . MET A 1 109 ? -3.579 -7.499 -3.114 1.00 74.06 109 MET A N 1
ATOM 862 C CA . MET A 1 109 ? -2.713 -6.450 -3.620 1.00 74.06 109 MET A CA 1
ATOM 863 C C . MET A 1 109 ? -1.429 -7.054 -4.141 1.00 74.06 109 MET A C 1
ATOM 865 O O . MET A 1 109 ? -0.806 -7.871 -3.476 1.00 74.06 109 MET A O 1
ATOM 869 N N . ASN A 1 110 ? -1.025 -6.633 -5.331 1.00 79.00 110 ASN A N 1
ATOM 870 C CA . ASN A 1 110 ? 0.297 -6.977 -5.832 1.00 79.00 110 ASN A CA 1
ATOM 871 C C . ASN A 1 110 ? 1.239 -5.897 -5.312 1.00 79.00 110 ASN A C 1
ATOM 873 O O . ASN A 1 110 ? 0.931 -4.714 -5.454 1.00 79.00 110 ASN A O 1
ATOM 877 N N . LEU A 1 111 ? 2.335 -6.285 -4.668 1.00 80.88 111 LEU A N 1
ATOM 878 C CA . LEU A 1 111 ? 3.335 -5.327 -4.223 1.00 80.88 111 LEU A CA 1
ATOM 879 C C . LEU A 1 111 ? 4.153 -4.816 -5.416 1.00 80.88 111 LEU A C 1
ATOM 881 O O . LEU A 1 111 ? 4.283 -5.525 -6.421 1.00 80.88 111 LEU A O 1
ATOM 885 N N . PRO A 1 112 ? 4.677 -3.582 -5.321 1.00 81.69 112 PRO A N 1
ATOM 886 C CA . PRO A 1 112 ? 5.595 -3.038 -6.312 1.00 81.69 112 PRO A CA 1
ATOM 887 C C . PRO A 1 112 ? 6.774 -3.970 -6.593 1.00 81.69 112 PRO A C 1
ATOM 889 O O . PRO A 1 112 ? 7.265 -4.670 -5.709 1.00 81.69 112 PRO A O 1
ATOM 892 N N . GLU A 1 113 ? 7.209 -3.995 -7.849 1.00 79.75 113 GLU A N 1
ATOM 893 C CA . GLU A 1 113 ? 8.315 -4.842 -8.292 1.00 79.75 113 GLU A CA 1
ATOM 894 C C . GLU A 1 113 ? 9.608 -4.018 -8.350 1.00 79.75 113 GLU A C 1
ATOM 896 O O . GLU A 1 113 ? 9.629 -3.024 -9.081 1.00 79.75 113 GLU A O 1
ATOM 901 N N . PRO A 1 114 ? 10.691 -4.415 -7.653 1.00 81.31 114 PRO A N 1
ATOM 902 C CA . PRO A 1 114 ? 11.997 -3.792 -7.837 1.00 81.31 114 PRO A CA 1
ATOM 903 C C . PRO A 1 114 ? 12.481 -3.961 -9.280 1.00 81.31 114 PRO A C 1
ATOM 905 O O . PRO A 1 114 ? 12.511 -5.076 -9.809 1.00 81.31 114 PRO A O 1
ATOM 908 N N . VAL A 1 115 ? 12.893 -2.867 -9.914 1.00 82.12 115 VAL A N 1
ATOM 909 C CA . VAL A 1 115 ? 13.377 -2.848 -11.298 1.00 82.12 115 VAL A CA 1
ATOM 910 C C . VAL A 1 115 ? 14.818 -2.364 -11.367 1.00 82.12 115 VAL A C 1
ATOM 912 O O . VAL A 1 115 ? 15.261 -1.527 -10.585 1.00 82.12 115 VAL A O 1
ATOM 915 N N . LEU A 1 116 ? 15.574 -2.925 -12.311 1.00 72.44 116 LEU A N 1
ATOM 916 C CA . LEU A 1 116 ? 16.938 -2.482 -12.587 1.00 72.44 116 LEU A CA 1
ATOM 917 C C . LEU A 1 116 ? 16.932 -1.456 -13.716 1.00 72.44 116 LEU A C 1
ATOM 919 O O . LEU A 1 116 ? 16.305 -1.663 -14.759 1.00 72.44 116 LEU A O 1
ATOM 923 N N . CYS A 1 117 ? 17.685 -0.382 -13.505 1.00 65.19 117 CYS A N 1
ATOM 924 C CA . CYS A 1 117 ? 17.951 0.631 -14.507 1.00 65.19 117 CYS A CA 1
ATOM 925 C C . CYS A 1 117 ? 19.139 0.189 -15.370 1.00 65.19 117 CYS A C 1
ATOM 927 O O . CYS A 1 117 ? 20.285 0.238 -14.930 1.00 65.19 117 CYS A O 1
ATOM 929 N N . SER A 1 118 ? 18.894 -0.269 -16.597 1.00 57.44 118 SER A N 1
ATOM 930 C CA . SER A 1 118 ? 19.975 -0.454 -17.568 1.00 57.44 118 SER A CA 1
ATOM 931 C C . SER A 1 118 ? 20.238 0.889 -18.249 1.00 57.44 118 SER A C 1
ATOM 933 O O . SER A 1 118 ? 19.432 1.310 -19.086 1.00 57.44 118 SER A O 1
ATOM 935 N N . LYS A 1 119 ? 21.341 1.566 -17.898 1.00 52.12 119 LYS A N 1
ATOM 936 C CA . LYS A 1 119 ? 21.827 2.713 -18.678 1.00 52.12 119 LYS A CA 1
ATOM 937 C C . LYS A 1 119 ? 22.041 2.237 -20.118 1.00 52.12 119 LYS A C 1
ATOM 939 O O . LYS A 1 119 ? 22.749 1.257 -20.341 1.00 52.12 119 LYS A O 1
ATOM 944 N N . ARG A 1 120 ? 21.411 2.893 -21.098 1.00 45.88 120 ARG A N 1
ATOM 945 C CA . ARG A 1 120 ? 21.850 2.757 -22.492 1.00 45.88 120 ARG A CA 1
ATOM 946 C C . ARG A 1 120 ? 23.217 3.430 -22.550 1.00 45.88 120 ARG A C 1
ATOM 948 O O . ARG A 1 120 ? 23.291 4.636 -22.339 1.00 45.88 120 ARG A O 1
ATOM 955 N N . GLY A 1 121 ? 24.267 2.632 -22.726 1.00 38.78 121 GLY A N 1
ATOM 956 C CA . GLY A 1 121 ? 25.623 3.134 -22.899 1.00 38.78 121 GLY A CA 1
ATOM 957 C C . GLY A 1 121 ? 25.651 4.137 -24.043 1.00 38.78 121 GLY A C 1
ATOM 958 O O . GLY A 1 121 ? 25.251 3.817 -25.161 1.00 38.78 121 GLY A O 1
ATOM 959 N N . ILE A 1 122 ? 26.075 5.354 -23.732 1.00 43.59 122 ILE A N 1
ATOM 960 C CA . ILE A 1 122 ? 26.728 6.215 -24.704 1.00 43.59 122 ILE A CA 1
ATOM 961 C C . ILE A 1 122 ? 28.209 6.013 -24.387 1.00 43.59 122 ILE A C 1
ATOM 963 O O . ILE A 1 122 ? 28.645 6.415 -23.314 1.00 43.59 122 ILE A O 1
ATOM 967 N N . ASP A 1 123 ? 28.865 5.279 -25.288 1.00 41.06 123 ASP A N 1
ATOM 968 C CA . ASP A 1 123 ? 30.301 5.027 -25.448 1.00 41.06 123 ASP A CA 1
ATOM 969 C C . ASP A 1 123 ? 31.092 4.513 -24.236 1.00 41.06 123 ASP A C 1
ATOM 971 O O . ASP A 1 123 ? 31.359 5.270 -23.319 1.00 41.06 123 ASP A O 1
ATOM 975 N N . GLU A 1 124 ? 31.533 3.245 -24.285 1.00 36.53 124 GLU A N 1
ATOM 976 C CA . GLU A 1 124 ? 32.964 2.886 -24.351 1.00 36.53 124 GLU A CA 1
ATOM 977 C C . GLU A 1 124 ? 33.104 1.501 -25.017 1.00 36.53 124 GLU A C 1
ATOM 979 O O . GLU A 1 124 ? 32.469 0.521 -24.623 1.00 36.53 124 GLU A O 1
ATOM 984 N N . VAL A 1 125 ? 33.906 1.445 -26.080 1.00 40.41 125 VAL A N 1
ATOM 985 C CA . VAL A 1 125 ? 34.393 0.213 -26.706 1.00 40.41 125 VAL A CA 1
ATOM 986 C C . VAL A 1 125 ? 35.454 -0.410 -25.804 1.00 40.41 125 VAL A C 1
ATOM 988 O O . VAL A 1 125 ? 36.521 0.170 -25.646 1.00 40.41 125 VAL A O 1
ATOM 991 N N . SER A 1 126 ? 35.184 -1.606 -25.288 1.00 36.44 126 SER A N 1
ATOM 992 C CA . SER A 1 126 ? 36.215 -2.527 -24.807 1.00 36.44 126 SER A CA 1
ATOM 993 C C . SER A 1 126 ? 35.780 -3.943 -25.163 1.00 36.44 126 SER A C 1
ATOM 995 O O . SER A 1 126 ? 34.758 -4.432 -24.679 1.00 36.44 126 SER A O 1
ATOM 997 N N . GLU A 1 127 ? 36.523 -4.550 -26.083 1.00 41.22 127 GLU A N 1
ATOM 998 C CA . GLU A 1 127 ? 36.498 -5.985 -26.350 1.00 41.22 127 GLU A CA 1
ATOM 999 C C . GLU A 1 127 ? 36.989 -6.762 -25.110 1.00 41.22 127 GLU A C 1
ATOM 1001 O O . GLU A 1 127 ? 37.494 -6.163 -24.162 1.00 41.22 127 GLU A O 1
ATOM 1006 N N . GLU A 1 128 ? 36.856 -8.090 -25.176 1.00 37.06 128 GLU A N 1
ATOM 1007 C CA . GLU A 1 128 ? 37.539 -9.149 -24.401 1.00 37.06 128 GLU A CA 1
ATOM 1008 C C . GLU A 1 128 ? 36.608 -10.055 -23.562 1.00 37.06 128 GLU A C 1
ATOM 1010 O O . GLU A 1 128 ? 35.747 -9.622 -22.797 1.00 37.06 128 GLU A O 1
ATOM 1015 N N . GLU A 1 129 ? 36.778 -11.354 -23.824 1.00 39.91 129 GLU A N 1
ATOM 1016 C CA . GLU A 1 129 ? 35.958 -12.515 -23.475 1.00 39.91 129 GLU A CA 1
ATOM 1017 C C . GLU A 1 129 ? 36.006 -12.959 -21.998 1.00 39.91 129 GLU A C 1
ATOM 1019 O O . GLU A 1 129 ? 36.938 -12.670 -21.255 1.00 39.91 129 GLU A O 1
ATOM 1024 N N . ASP A 1 130 ? 35.047 -13.843 -21.695 1.00 33.03 130 ASP A N 1
ATOM 1025 C CA . ASP A 1 130 ? 35.173 -15.049 -20.857 1.00 33.03 130 ASP A CA 1
ATOM 1026 C C . ASP A 1 130 ? 34.485 -15.033 -19.479 1.00 33.03 130 ASP A C 1
ATOM 1028 O O . ASP A 1 130 ? 34.515 -14.066 -18.720 1.00 33.03 130 ASP A O 1
ATOM 1032 N N . GLY A 1 131 ? 33.865 -16.172 -19.151 1.00 30.23 131 GLY A N 1
ATOM 1033 C CA . GLY A 1 131 ? 33.448 -16.504 -17.788 1.00 30.23 131 GLY A CA 1
ATOM 1034 C C . GLY A 1 131 ? 31.964 -16.819 -17.604 1.00 30.23 131 GLY A C 1
ATOM 1035 O O . GLY A 1 131 ? 31.113 -15.944 -17.494 1.00 30.23 131 GLY A O 1
ATOM 1036 N N . ALA A 1 132 ? 31.664 -18.108 -17.505 1.00 34.56 132 ALA A N 1
ATOM 1037 C CA . ALA A 1 132 ? 30.341 -18.711 -17.454 1.00 34.56 132 ALA A CA 1
ATOM 1038 C C . ALA A 1 132 ? 29.534 -18.556 -16.135 1.00 34.56 132 ALA A C 1
ATOM 1040 O O . ALA A 1 132 ? 30.069 -18.323 -15.055 1.00 34.56 132 ALA A O 1
ATOM 1041 N N . VAL A 1 133 ? 28.243 -18.915 -16.278 1.00 32.69 133 VAL A N 1
ATOM 1042 C CA . VAL A 1 133 ? 27.213 -19.367 -15.303 1.00 32.69 133 VAL A CA 1
ATOM 1043 C C . VAL A 1 133 ? 26.234 -18.303 -14.752 1.00 32.69 133 VAL A C 1
ATOM 1045 O O . VAL A 1 133 ? 26.605 -17.484 -13.916 1.00 32.69 133 VAL A O 1
ATOM 1048 N N . PRO A 1 134 ? 24.927 -18.372 -15.104 1.00 48.06 134 PRO A N 1
ATOM 1049 C CA . PRO A 1 134 ? 23.880 -17.573 -14.470 1.00 48.06 134 PRO A CA 1
ATOM 1050 C C . PRO A 1 134 ? 23.150 -18.361 -13.364 1.00 48.06 134 PRO A C 1
ATOM 1052 O O . PRO A 1 134 ? 22.739 -19.500 -13.600 1.00 48.06 134 PRO A O 1
ATOM 1055 N N . PRO A 1 135 ? 22.837 -17.739 -12.210 1.00 37.47 135 PRO A N 1
ATOM 1056 C CA . PRO A 1 135 ? 21.704 -18.193 -11.417 1.00 37.47 135 PRO A CA 1
ATOM 1057 C C . PRO A 1 135 ? 20.650 -17.093 -11.206 1.00 37.47 135 PRO A C 1
ATOM 1059 O O . PRO A 1 135 ? 20.889 -16.036 -10.636 1.00 37.47 135 PRO A O 1
ATOM 1062 N N . ALA A 1 136 ? 19.446 -17.409 -11.685 1.00 40.41 136 ALA A N 1
ATOM 1063 C CA . ALA A 1 136 ? 18.144 -17.173 -11.060 1.00 40.41 136 ALA A CA 1
ATOM 1064 C C . ALA A 1 136 ? 17.897 -15.859 -10.280 1.00 40.41 136 ALA A C 1
ATOM 1066 O O . ALA A 1 136 ? 18.081 -15.794 -9.069 1.00 40.41 136 ALA A O 1
ATOM 1067 N N . LYS A 1 137 ? 17.306 -14.874 -10.969 1.00 41.31 137 LYS A N 1
ATOM 1068 C CA . LYS A 1 137 ? 16.103 -14.094 -10.582 1.00 41.31 137 LYS A CA 1
ATOM 1069 C C . LYS A 1 137 ? 15.937 -13.009 -11.643 1.00 41.31 137 LYS A C 1
ATOM 1071 O O . LYS A 1 137 ? 16.652 -12.013 -11.641 1.00 41.31 137 LYS A O 1
ATOM 1076 N N . ARG A 1 138 ? 15.041 -13.227 -12.611 1.00 44.69 138 ARG A N 1
ATOM 1077 C CA . ARG A 1 138 ? 14.770 -12.265 -13.690 1.00 44.69 138 ARG A CA 1
ATOM 1078 C C . ARG A 1 138 ? 14.087 -11.024 -13.104 1.00 44.69 138 ARG A C 1
ATOM 1080 O O . ARG A 1 138 ? 12.867 -10.922 -13.152 1.00 44.69 138 ARG A O 1
ATOM 1087 N N . ARG A 1 139 ? 14.867 -10.097 -12.539 1.00 52.50 139 ARG A N 1
ATOM 1088 C CA . ARG A 1 139 ? 14.416 -8.722 -12.303 1.00 52.50 139 ARG A CA 1
ATOM 1089 C C . ARG A 1 139 ? 14.021 -8.137 -13.648 1.00 52.50 139 ARG A C 1
ATOM 1091 O O . ARG A 1 139 ? 14.769 -8.267 -14.621 1.00 52.50 139 ARG A O 1
ATOM 1098 N N . ARG A 1 140 ? 12.839 -7.531 -13.727 1.00 55.22 140 ARG A N 1
ATOM 1099 C CA . ARG A 1 140 ? 12.390 -6.883 -14.954 1.00 55.22 140 ARG A CA 1
ATOM 1100 C C . ARG A 1 140 ? 13.322 -5.712 -15.256 1.00 55.22 140 ARG A C 1
ATOM 1102 O O . ARG A 1 140 ? 13.337 -4.710 -14.546 1.00 55.22 140 ARG A O 1
ATOM 1109 N N . VAL A 1 141 ? 14.121 -5.859 -16.307 1.00 54.28 141 VAL A N 1
ATOM 1110 C CA . VAL A 1 141 ? 14.889 -4.753 -16.878 1.00 54.28 141 VAL A CA 1
ATOM 1111 C C . VAL A 1 141 ? 13.901 -3.908 -17.670 1.00 54.28 141 VAL A C 1
ATOM 1113 O O . VAL A 1 141 ? 13.317 -4.387 -18.643 1.00 54.28 141 VAL A O 1
ATOM 1116 N N . VAL A 1 142 ? 13.662 -2.674 -17.230 1.00 56.03 142 VAL A N 1
ATOM 1117 C CA . VAL A 1 142 ? 12.836 -1.726 -17.984 1.00 56.03 142 VAL A CA 1
ATOM 1118 C C . VAL A 1 142 ? 13.782 -0.851 -18.799 1.00 56.03 142 VAL A C 1
ATOM 1120 O O . VAL A 1 142 ? 14.357 0.114 -18.299 1.00 56.03 142 VAL A O 1
ATOM 1123 N N . SER A 1 143 ? 13.999 -1.227 -20.060 1.00 49.53 143 SER A N 1
ATOM 1124 C CA . SER A 1 143 ? 14.837 -0.452 -20.975 1.00 49.53 143 SER A CA 1
ATOM 1125 C C . SER A 1 143 ? 14.189 0.902 -21.274 1.00 49.53 143 SER A C 1
ATOM 1127 O O . SER A 1 143 ? 13.058 0.950 -21.749 1.00 49.53 143 SER A O 1
ATOM 1129 N N . GLY A 1 144 ? 14.924 1.993 -21.046 1.00 52.75 144 GLY A N 1
ATOM 1130 C CA . GLY A 1 144 ? 14.504 3.352 -21.411 1.00 52.75 144 GLY A CA 1
ATOM 1131 C C . GLY A 1 144 ? 14.084 4.271 -20.266 1.00 52.75 144 GLY A C 1
ATOM 1132 O O . GLY A 1 144 ? 13.876 5.439 -20.537 1.00 52.75 144 GLY A O 1
ATOM 1133 N N . VAL A 1 145 ? 14.044 3.787 -19.022 1.00 55.56 145 VAL A N 1
ATOM 1134 C CA . VAL A 1 145 ? 13.723 4.616 -17.838 1.00 55.56 145 VAL A CA 1
ATOM 1135 C C . VAL A 1 145 ? 14.966 5.326 -17.271 1.00 55.56 145 VAL A C 1
ATOM 1137 O O . VAL A 1 145 ? 14.867 6.254 -16.475 1.00 55.56 145 VAL A O 1
ATOM 1140 N N . ALA A 1 146 ? 16.164 4.906 -17.693 1.00 54.44 146 ALA A N 1
ATOM 1141 C CA . ALA A 1 146 ? 17.423 5.517 -17.277 1.00 54.44 146 ALA A CA 1
ATOM 1142 C C . ALA A 1 146 ? 17.507 6.979 -17.732 1.00 54.44 146 ALA A C 1
ATOM 1144 O O . ALA A 1 146 ? 17.597 7.241 -18.931 1.00 54.44 146 ALA A O 1
ATOM 1145 N N . GLY A 1 147 ? 17.500 7.902 -16.768 1.00 55.56 147 GLY A N 1
ATOM 1146 C CA . GLY A 1 147 ? 17.506 9.348 -17.006 1.00 55.56 147 GLY A CA 1
ATOM 1147 C C . GLY A 1 147 ? 16.118 9.995 -17.049 1.00 55.56 147 GLY A C 1
ATOM 1148 O O . GLY A 1 147 ? 16.036 11.211 -17.198 1.00 55.56 147 GLY A O 1
ATOM 1149 N N . GLU A 1 148 ? 15.037 9.226 -16.888 1.00 76.19 148 GLU A N 1
ATOM 1150 C CA . GLU A 1 148 ? 13.706 9.795 -16.665 1.00 76.19 148 GLU A CA 1
ATOM 1151 C C . GLU A 1 148 ? 13.586 10.355 -15.237 1.00 76.19 148 GLU A C 1
ATOM 1153 O O . GLU A 1 148 ? 14.234 9.885 -14.296 1.00 76.19 148 GLU A O 1
ATOM 1158 N N . GLU A 1 149 ? 12.746 11.376 -15.070 1.00 86.38 149 GLU A N 1
ATOM 1159 C CA . GLU A 1 149 ? 12.445 11.967 -13.768 1.00 86.38 149 GLU A CA 1
ATOM 1160 C C . GLU A 1 149 ? 11.339 11.177 -13.067 1.00 86.38 149 GLU A C 1
ATOM 1162 O O . GLU A 1 149 ? 10.305 10.843 -13.650 1.00 86.38 149 GLU A O 1
ATOM 1167 N N . CYS A 1 150 ? 11.529 10.914 -11.777 1.00 90.25 150 CYS A N 1
ATOM 1168 C CA . CYS A 1 150 ? 10.502 10.349 -10.924 1.00 90.25 150 CYS A CA 1
ATOM 1169 C C . CYS A 1 150 ? 9.288 11.291 -10.890 1.00 90.25 150 CYS A C 1
ATOM 1171 O O . CYS A 1 150 ? 9.417 12.418 -10.412 1.00 90.25 150 CYS A O 1
ATOM 1173 N N . PRO A 1 151 ? 8.077 10.848 -11.276 1.00 89.12 151 PRO A N 1
ATOM 1174 C CA . PRO A 1 151 ? 6.901 11.727 -11.341 1.00 89.12 151 PRO A CA 1
ATOM 1175 C C . PRO A 1 151 ? 6.393 12.242 -9.985 1.00 89.12 151 PRO A C 1
ATOM 1177 O O . PRO A 1 151 ? 5.401 12.966 -9.932 1.00 89.12 151 PRO A O 1
ATOM 1180 N N . VAL A 1 152 ? 7.012 11.808 -8.882 1.00 90.62 152 VAL A N 1
ATOM 1181 C CA . VAL A 1 152 ? 6.657 12.201 -7.512 1.00 90.62 152 VAL A CA 1
ATOM 1182 C C . VAL A 1 152 ? 7.596 13.285 -6.986 1.00 90.62 152 VAL A C 1
ATOM 1184 O O . VAL A 1 152 ? 7.120 14.265 -6.419 1.00 90.62 152 VAL A O 1
ATOM 1187 N N . CYS A 1 153 ? 8.910 13.110 -7.150 1.00 93.38 153 CYS A N 1
ATOM 1188 C CA . CYS A 1 153 ? 9.921 14.012 -6.592 1.00 93.38 153 CYS A CA 1
ATOM 1189 C C . CYS A 1 153 ? 10.683 14.825 -7.649 1.00 93.38 153 CYS A C 1
ATOM 1191 O O . CYS A 1 153 ? 11.432 15.720 -7.278 1.00 93.38 153 CYS A O 1
ATOM 1193 N N . PHE A 1 154 ? 10.483 14.529 -8.937 1.00 89.44 154 PHE A N 1
ATOM 1194 C CA . PHE A 1 154 ? 11.152 15.151 -10.085 1.00 89.44 154 PHE A CA 1
ATOM 1195 C C . PHE A 1 154 ? 12.682 14.976 -10.116 1.00 89.44 154 PHE A C 1
ATOM 1197 O O . PHE A 1 154 ? 13.371 15.660 -10.862 1.00 89.44 154 PHE A O 1
ATOM 1204 N N . PHE A 1 155 ? 13.227 14.034 -9.337 1.00 88.62 155 PHE A N 1
ATOM 1205 C CA . PHE A 1 155 ? 14.638 13.639 -9.402 1.00 88.62 155 PHE A CA 1
ATOM 1206 C C . PHE A 1 155 ? 14.842 12.425 -10.311 1.00 88.62 155 PHE A C 1
ATOM 1208 O O . PHE A 1 155 ? 13.922 11.633 -10.521 1.00 88.62 155 PHE A O 1
ATOM 1215 N N . GLN A 1 156 ? 16.061 12.256 -10.822 1.00 87.12 156 GLN A N 1
ATOM 1216 C CA . GLN A 1 156 ? 16.403 11.193 -11.770 1.00 87.12 156 GLN A CA 1
ATOM 1217 C C . GLN A 1 156 ? 16.223 9.787 -11.178 1.00 87.12 156 GLN A C 1
ATOM 1219 O O . GLN A 1 156 ? 16.563 9.512 -10.022 1.00 87.12 156 GLN A O 1
ATOM 1224 N N . LEU A 1 157 ? 15.694 8.877 -11.996 1.00 85.31 157 LEU A N 1
ATOM 1225 C CA . LEU A 1 157 ? 15.520 7.466 -11.663 1.00 85.31 157 LEU A CA 1
ATOM 1226 C C . LEU A 1 157 ? 16.844 6.701 -11.855 1.00 85.31 157 LEU A C 1
ATOM 1228 O O . LEU A 1 157 ? 17.115 6.136 -12.917 1.00 85.31 157 LEU A O 1
ATOM 1232 N N . GLU A 1 158 ? 17.669 6.676 -10.806 1.00 80.88 158 GLU A N 1
ATOM 1233 C CA . GLU A 1 158 ? 18.987 6.022 -10.815 1.00 80.88 158 GLU A CA 1
ATOM 1234 C C . GLU A 1 158 ? 19.036 4.737 -9.979 1.00 80.88 158 GLU A C 1
ATOM 1236 O O . GLU A 1 158 ? 19.474 3.690 -10.463 1.00 80.88 158 GLU A O 1
ATOM 1241 N N . THR A 1 159 ? 18.581 4.806 -8.728 1.00 82.25 159 THR A N 1
ATOM 1242 C CA . THR A 1 159 ? 18.680 3.732 -7.732 1.00 82.25 159 THR A CA 1
ATOM 1243 C C . THR A 1 159 ? 17.340 3.499 -7.040 1.00 82.25 159 THR A C 1
ATOM 1245 O O . THR A 1 159 ? 16.455 4.351 -7.082 1.00 82.25 159 THR A O 1
ATOM 1248 N N . ASP A 1 160 ? 17.187 2.316 -6.435 1.00 84.69 160 ASP A N 1
ATOM 1249 C CA . ASP A 1 160 ? 15.978 1.910 -5.701 1.00 84.69 160 ASP A CA 1
ATOM 1250 C C . ASP A 1 160 ? 14.679 2.098 -6.505 1.00 84.69 160 ASP A C 1
ATOM 1252 O O . ASP A 1 160 ? 13.704 2.711 -6.076 1.00 84.69 160 ASP A O 1
ATOM 1256 N N . LEU A 1 161 ? 14.691 1.614 -7.747 1.00 88.88 161 LEU A N 1
ATOM 1257 C CA . LEU A 1 161 ? 13.577 1.799 -8.662 1.00 88.88 161 LEU A CA 1
ATOM 1258 C C . LEU A 1 161 ? 12.535 0.706 -8.490 1.00 88.88 161 LEU A C 1
ATOM 1260 O O . LEU A 1 161 ? 12.852 -0.481 -8.394 1.00 88.88 161 LEU A O 1
ATOM 1264 N N . VAL A 1 162 ? 11.271 1.108 -8.537 1.00 88.69 162 VAL A N 1
ATOM 1265 C CA . VAL A 1 162 ? 10.127 0.219 -8.355 1.00 88.69 162 VAL A CA 1
ATOM 1266 C C . VAL A 1 162 ? 9.059 0.481 -9.400 1.00 88.69 162 VAL A C 1
ATOM 1268 O O . VAL A 1 162 ? 8.717 1.626 -9.694 1.00 88.69 162 VAL A O 1
ATOM 1271 N N . ALA A 1 163 ? 8.504 -0.588 -9.964 1.00 89.12 163 ALA A N 1
ATOM 1272 C CA . ALA A 1 163 ? 7.423 -0.517 -10.933 1.00 89.12 163 ALA A CA 1
ATOM 1273 C C . ALA A 1 163 ? 6.059 -0.730 -10.269 1.00 89.12 163 ALA A C 1
ATOM 1275 O O . ALA A 1 163 ? 5.846 -1.686 -9.517 1.00 89.12 163 ALA A O 1
ATOM 1276 N N . TRP A 1 164 ? 5.099 0.133 -10.609 1.00 88.81 164 TRP A N 1
ATOM 1277 C CA . TRP A 1 164 ? 3.715 -0.017 -10.176 1.00 88.81 164 TRP A CA 1
ATOM 1278 C C . TRP A 1 164 ? 3.062 -1.243 -10.838 1.00 88.81 164 TRP A C 1
ATOM 1280 O O . TRP A 1 164 ? 3.049 -1.354 -12.072 1.00 88.81 164 TRP A O 1
ATOM 1290 N N . PRO A 1 165 ? 2.444 -2.144 -10.058 1.00 83.12 165 PRO A N 1
ATOM 1291 C CA . PRO A 1 165 ? 1.887 -3.379 -10.576 1.00 83.12 165 PRO A CA 1
ATOM 1292 C C . PRO A 1 165 ? 0.579 -3.157 -11.342 1.00 83.12 165 PRO A C 1
ATOM 1294 O O . PRO A 1 165 ? -0.299 -2.383 -10.962 1.00 83.12 165 PRO A O 1
ATOM 1297 N N . GLY A 1 166 ? 0.422 -3.892 -12.442 1.00 80.31 166 GLY A N 1
ATOM 1298 C CA . GLY A 1 166 ? -0.823 -3.950 -13.207 1.00 80.31 166 GLY A CA 1
ATOM 1299 C C . GLY A 1 166 ? -1.083 -2.774 -14.151 1.00 80.31 166 GLY A C 1
ATOM 1300 O O . GLY A 1 166 ? -2.083 -2.825 -14.871 1.00 80.31 166 GLY A O 1
ATOM 1301 N N . CYS A 1 167 ? -0.235 -1.742 -14.203 1.00 86.19 167 CYS A N 1
ATOM 1302 C CA . CYS A 1 167 ? -0.311 -0.706 -15.241 1.00 86.19 167 CYS A CA 1
ATOM 1303 C C . CYS A 1 167 ? -0.142 -1.317 -16.645 1.00 86.19 167 CYS A C 1
ATOM 1305 O O . CYS A 1 167 ? 0.536 -2.328 -16.810 1.00 86.19 167 CYS A O 1
ATOM 1307 N N . THR A 1 168 ? -0.809 -0.737 -17.652 1.00 83.94 168 THR A N 1
ATOM 1308 C CA . THR A 1 168 ? -0.701 -1.195 -19.053 1.00 83.94 168 THR A CA 1
ATOM 1309 C C . THR A 1 168 ? 0.720 -1.029 -19.578 1.00 83.94 168 THR A C 1
ATOM 1311 O O . THR A 1 168 ? 1.249 -1.937 -20.210 1.00 83.94 168 THR A O 1
ATOM 1314 N N . VAL A 1 169 ? 1.342 0.102 -19.245 1.00 84.75 169 VAL A N 1
ATOM 1315 C CA . VAL A 1 169 ? 2.777 0.360 -19.385 1.00 84.75 169 VAL A CA 1
ATOM 1316 C C . VAL A 1 169 ? 3.422 0.421 -17.991 1.00 84.75 169 VAL A C 1
ATOM 1318 O O . VAL A 1 169 ? 2.759 0.879 -17.057 1.00 84.75 169 VAL A O 1
ATOM 1321 N N . PRO A 1 170 ? 4.664 -0.060 -17.794 1.00 84.56 170 PRO A N 1
ATOM 1322 C CA . PRO A 1 170 ? 5.336 0.028 -16.497 1.00 84.56 170 PRO A CA 1
ATOM 1323 C C . PRO A 1 170 ? 5.524 1.489 -16.072 1.00 84.56 170 PRO A C 1
ATOM 1325 O O . PRO A 1 170 ? 6.139 2.263 -16.794 1.00 84.56 170 PRO A O 1
ATOM 1328 N N . HIS A 1 171 ? 5.010 1.860 -14.900 1.00 89.31 171 HIS A N 1
ATOM 1329 C CA . HIS A 1 171 ? 5.263 3.170 -14.296 1.00 89.31 171 HIS A CA 1
ATOM 1330 C C . HIS A 1 171 ? 6.270 3.010 -13.169 1.00 89.31 171 HIS A C 1
ATOM 1332 O O . HIS A 1 171 ? 6.000 2.244 -12.243 1.00 89.31 171 HIS A O 1
ATOM 1338 N N . VAL A 1 172 ? 7.401 3.704 -13.267 1.00 90.50 172 VAL A N 1
ATOM 1339 C CA . VAL A 1 172 ? 8.547 3.536 -12.368 1.00 90.50 172 VAL A CA 1
ATOM 1340 C C . VAL A 1 172 ? 8.710 4.756 -11.462 1.00 90.50 172 VAL A C 1
ATOM 1342 O O . VAL A 1 172 ? 8.478 5.887 -11.882 1.00 90.50 172 VAL A O 1
ATOM 1345 N N . PHE A 1 173 ? 9.085 4.505 -10.211 1.00 91.81 173 PHE A N 1
ATOM 1346 C CA . PHE A 1 173 ? 9.303 5.503 -9.162 1.00 91.81 173 PHE A CA 1
ATOM 1347 C C . PHE A 1 173 ? 10.516 5.095 -8.315 1.00 91.81 173 PHE A C 1
ATOM 1349 O O . PHE A 1 173 ? 10.933 3.938 -8.380 1.00 91.81 173 PHE A O 1
ATOM 1356 N N . HIS A 1 174 ? 11.041 5.996 -7.481 1.00 92.31 174 HIS A N 1
ATOM 1357 C CA . HIS A 1 174 ? 11.883 5.588 -6.345 1.00 92.31 174 HIS A CA 1
ATOM 1358 C C . HIS A 1 174 ? 11.045 4.833 -5.303 1.00 92.31 174 HIS A C 1
ATOM 1360 O O . HIS A 1 174 ? 9.865 5.160 -5.118 1.00 92.31 174 HIS A O 1
ATOM 1366 N N . GLY A 1 175 ? 11.644 3.874 -4.596 1.00 89.31 175 GLY A N 1
ATOM 1367 C CA . GLY A 1 175 ? 10.993 3.085 -3.547 1.00 89.31 175 GLY A CA 1
ATOM 1368 C C . GLY A 1 175 ? 10.381 3.965 -2.461 1.00 89.31 175 GLY A C 1
ATOM 1369 O O . GLY A 1 175 ? 9.178 3.872 -2.206 1.00 89.31 175 GLY A O 1
ATOM 1370 N N . GLU A 1 176 ? 11.155 4.910 -1.928 1.00 89.94 176 GLU A N 1
ATOM 1371 C CA . GLU A 1 176 ? 10.692 5.871 -0.913 1.00 89.94 176 GLU A CA 1
ATOM 1372 C C . GLU A 1 176 ? 9.548 6.772 -1.416 1.00 89.94 176 GLU A C 1
ATOM 1374 O O . GLU A 1 176 ? 8.561 7.024 -0.717 1.00 89.94 176 GLU A O 1
ATOM 1379 N N . CYS A 1 177 ? 9.634 7.238 -2.667 1.00 91.12 177 CYS A N 1
ATOM 1380 C CA . CYS A 1 177 ? 8.582 8.055 -3.281 1.00 91.12 177 CYS A CA 1
ATOM 1381 C C . CYS A 1 177 ? 7.269 7.276 -3.418 1.00 91.12 177 CYS A C 1
ATOM 1383 O O . CYS A 1 177 ? 6.169 7.832 -3.276 1.00 91.12 177 CYS A O 1
ATOM 1385 N N . LEU A 1 178 ? 7.378 5.978 -3.699 1.00 89.25 178 LEU A N 1
ATOM 1386 C CA . LEU A 1 178 ? 6.233 5.095 -3.775 1.00 89.25 178 LEU A CA 1
ATOM 1387 C C . LEU A 1 178 ? 5.646 4.805 -2.391 1.00 89.25 178 LEU A C 1
ATOM 1389 O O . LEU A 1 178 ? 4.426 4.858 -2.251 1.00 89.25 178 LEU A O 1
ATOM 1393 N N . GLU A 1 179 ? 6.469 4.573 -1.366 1.00 88.56 179 GLU A N 1
ATOM 1394 C CA . GLU A 1 179 ? 6.002 4.437 0.021 1.00 88.56 179 GLU A CA 1
ATOM 1395 C C . GLU A 1 179 ? 5.165 5.644 0.443 1.00 88.56 179 GLU A C 1
ATOM 1397 O O . GLU A 1 179 ? 4.002 5.495 0.823 1.00 88.56 179 GLU A O 1
ATOM 1402 N N . PHE A 1 180 ? 5.703 6.849 0.262 1.00 87.25 180 PHE A N 1
ATOM 1403 C CA . PHE A 1 180 ? 5.017 8.100 0.578 1.00 87.25 180 PHE A CA 1
ATOM 1404 C C . PHE A 1 180 ? 3.686 8.270 -0.172 1.00 87.25 180 PHE A C 1
ATOM 1406 O O . PHE A 1 180 ? 2.698 8.784 0.368 1.00 87.25 180 PHE A O 1
ATOM 1413 N N . THR A 1 181 ? 3.642 7.824 -1.429 1.00 88.44 181 THR A N 1
ATOM 1414 C CA . THR A 1 181 ? 2.416 7.805 -2.233 1.00 88.44 181 THR A CA 1
ATOM 1415 C C . THR A 1 181 ? 1.393 6.830 -1.651 1.00 88.44 181 THR A C 1
ATOM 1417 O O . THR A 1 181 ? 0.221 7.190 -1.493 1.00 88.44 181 THR A O 1
ATOM 1420 N N . LEU A 1 182 ? 1.828 5.616 -1.308 1.00 86.69 182 LEU A N 1
ATOM 1421 C CA . LEU A 1 182 ? 0.976 4.554 -0.780 1.00 86.69 182 LEU A CA 1
ATOM 1422 C C . LEU A 1 182 ? 0.375 4.907 0.577 1.00 86.69 182 LEU A C 1
ATOM 1424 O O . LEU A 1 182 ? -0.767 4.534 0.820 1.00 86.69 182 LEU A O 1
ATOM 1428 N N . GLU A 1 183 ? 1.057 5.711 1.396 1.00 83.56 183 GLU A N 1
ATOM 1429 C CA . GLU A 1 183 ? 0.477 6.238 2.638 1.00 83.56 183 GLU A CA 1
ATOM 1430 C C . GLU A 1 183 ? -0.761 7.132 2.407 1.00 83.56 183 GLU A C 1
ATOM 1432 O O . GLU A 1 183 ? -1.554 7.370 3.322 1.00 83.56 183 GLU A O 1
ATOM 1437 N N . ARG A 1 184 ? -0.924 7.686 1.198 1.00 82.19 184 ARG A N 1
ATOM 1438 C CA . ARG A 1 184 ? -2.000 8.630 0.846 1.00 82.19 184 ARG A CA 1
ATOM 1439 C C . ARG A 1 184 ? -3.044 8.023 -0.076 1.00 82.19 184 ARG A C 1
ATOM 1441 O O . ARG A 1 184 ? -4.204 8.429 -0.041 1.00 82.19 184 ARG A O 1
ATOM 1448 N N . SER A 1 185 ? -2.636 7.105 -0.942 1.00 84.56 185 SER A N 1
ATOM 1449 C CA . SER A 1 185 ? -3.471 6.578 -2.011 1.00 84.56 185 SER A CA 1
ATOM 1450 C C . SER A 1 185 ? -2.961 5.221 -2.477 1.00 84.56 185 SER A C 1
ATOM 1452 O O . SER A 1 185 ? -1.802 5.068 -2.837 1.00 84.56 185 SER A O 1
ATOM 1454 N N . TYR A 1 186 ? -3.868 4.255 -2.610 1.00 83.19 186 TYR A N 1
ATOM 1455 C CA . TYR A 1 186 ? -3.586 2.965 -3.249 1.00 83.19 186 TYR A CA 1
ATOM 1456 C C . TYR A 1 186 ? -3.710 3.018 -4.787 1.00 83.19 186 TYR A C 1
ATOM 1458 O O . TYR A 1 186 ? -3.883 1.983 -5.435 1.00 83.19 186 TYR A O 1
ATOM 1466 N N . LYS A 1 187 ? -3.676 4.217 -5.387 1.00 87.75 187 LYS A N 1
ATOM 1467 C CA . LYS A 1 187 ? -3.797 4.453 -6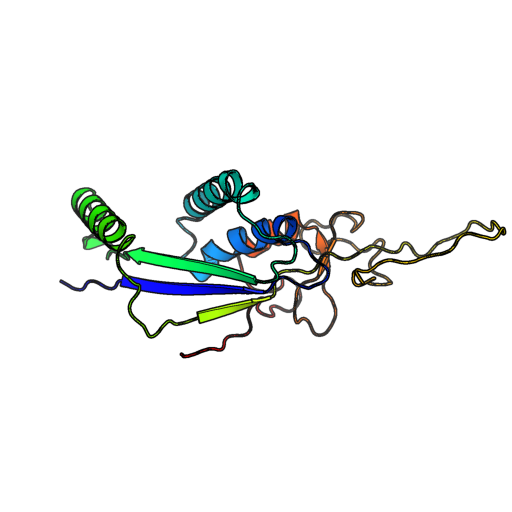.836 1.00 87.75 187 LYS A CA 1
ATOM 1468 C C . LYS A 1 187 ? -2.497 4.980 -7.422 1.00 87.75 187 LYS A C 1
ATOM 1470 O O . LYS A 1 187 ? -1.899 5.884 -6.848 1.00 87.75 187 LYS A O 1
ATOM 1475 N N . CYS A 1 188 ? -2.148 4.491 -8.610 1.00 89.50 188 CYS A N 1
ATOM 1476 C CA . CYS A 1 188 ? -0.979 4.943 -9.356 1.00 89.50 188 CYS A CA 1
ATOM 1477 C C . CYS A 1 188 ? -1.037 6.467 -9.593 1.00 89.50 188 CYS A C 1
ATOM 1479 O O . CYS A 1 188 ? -2.057 6.936 -10.111 1.00 89.50 188 CYS A O 1
ATOM 1481 N N . PRO A 1 189 ? 0.030 7.235 -9.300 1.00 90.44 189 PRO A N 1
ATOM 1482 C CA . PRO A 1 189 ? 0.066 8.682 -9.543 1.00 90.44 189 PRO A CA 1
ATOM 1483 C C . PRO A 1 189 ? -0.196 9.085 -10.997 1.00 90.44 189 PRO A C 1
ATOM 1485 O O . PRO A 1 189 ? -0.774 10.137 -11.247 1.00 90.44 189 PRO A O 1
ATOM 1488 N N . ILE A 1 190 ? 0.182 8.225 -11.947 1.00 90.19 190 ILE A N 1
ATOM 1489 C CA . ILE A 1 190 ? 0.131 8.529 -13.381 1.00 90.19 190 ILE A CA 1
ATOM 1490 C C . ILE A 1 190 ? -1.225 8.133 -13.983 1.00 90.19 190 ILE A C 1
ATOM 1492 O O . ILE A 1 190 ? -1.962 8.978 -14.478 1.00 90.19 190 ILE A O 1
ATOM 1496 N N . CYS A 1 191 ? -1.605 6.850 -13.913 1.00 90.19 191 CYS A N 1
ATOM 1497 C CA . CYS A 1 191 ? -2.833 6.343 -14.556 1.00 90.19 191 CYS A CA 1
ATOM 1498 C C . CYS A 1 191 ? -3.983 6.028 -13.593 1.00 90.19 191 CYS A C 1
ATOM 1500 O O . CYS A 1 191 ? -5.010 5.500 -14.017 1.00 90.19 191 CYS A O 1
ATOM 1502 N N . ARG A 1 192 ? -3.821 6.298 -12.291 1.00 88.81 192 ARG A N 1
ATOM 1503 C CA . ARG A 1 192 ? -4.832 6.075 -11.237 1.00 88.81 192 ARG A CA 1
ATOM 1504 C C . ARG A 1 192 ? -5.328 4.636 -11.089 1.00 88.81 192 ARG A C 1
ATOM 1506 O O . ARG A 1 192 ? -6.341 4.399 -10.427 1.00 88.81 192 ARG A O 1
ATOM 1513 N N . LYS A 1 193 ? -4.612 3.665 -11.658 1.00 86.69 193 LYS A N 1
ATOM 1514 C CA . LYS A 1 193 ? -4.913 2.242 -11.496 1.0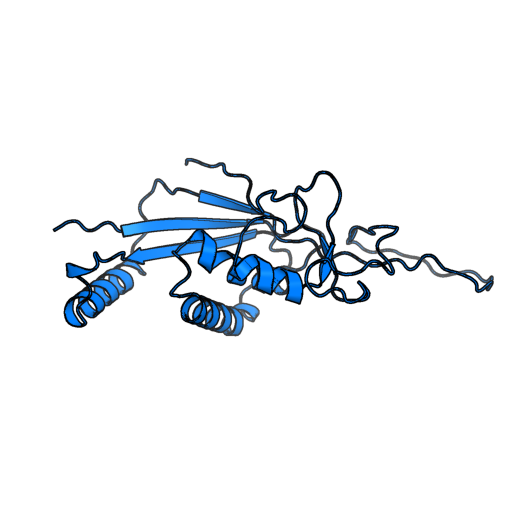0 86.69 193 LYS A CA 1
ATOM 1515 C C . LYS A 1 193 ? -4.650 1.808 -10.055 1.00 86.69 193 LYS A C 1
ATOM 1517 O O . LYS A 1 193 ? -3.649 2.207 -9.465 1.00 86.69 193 LYS A O 1
ATOM 1522 N N . ASN A 1 194 ? -5.556 1.016 -9.486 1.00 82.88 194 ASN A N 1
ATOM 1523 C CA . ASN A 1 194 ? -5.422 0.535 -8.112 1.00 82.88 194 ASN A CA 1
ATOM 1524 C C . ASN A 1 194 ? -4.276 -0.480 -8.000 1.00 82.88 194 ASN A C 1
ATOM 1526 O O . ASN A 1 194 ? -4.069 -1.280 -8.911 1.00 82.88 194 ASN A O 1
ATOM 1530 N N . LEU A 1 195 ? -3.594 -0.479 -6.856 1.00 76.69 195 LEU A N 1
ATOM 1531 C CA . LEU A 1 195 ? -2.573 -1.468 -6.494 1.00 76.69 195 LEU A CA 1
ATOM 1532 C C . LEU A 1 195 ? -3.178 -2.878 -6.278 1.00 76.69 195 LEU A C 1
ATOM 1534 O O . LEU A 1 195 ? -2.508 -3.895 -6.449 1.00 76.69 195 LEU A O 1
ATOM 1538 N N . GLY A 1 196 ? -4.471 -2.944 -5.934 1.00 66.19 196 GLY A N 1
ATOM 1539 C CA . GLY A 1 196 ? -5.215 -4.189 -5.737 1.00 66.19 196 GLY A CA 1
ATOM 1540 C C . GLY A 1 196 ? -6.151 -4.552 -6.887 1.00 66.19 196 GLY A C 1
ATOM 1541 O O . GLY A 1 196 ? -6.863 -3.697 -7.426 1.00 66.19 196 GLY A O 1
ATOM 1542 N N . LYS A 1 197 ? -6.209 -5.849 -7.211 1.00 60.56 197 LYS A N 1
ATOM 1543 C CA . LYS A 1 197 ? -7.346 -6.442 -7.919 1.00 60.56 197 LYS A CA 1
ATOM 1544 C C . LYS A 1 197 ? -8.310 -6.894 -6.828 1.00 60.56 197 LYS A C 1
ATOM 1546 O O . LYS A 1 197 ? -8.020 -7.827 -6.091 1.00 60.56 197 LYS A O 1
ATOM 1551 N N . LYS A 1 198 ? -9.448 -6.214 -6.673 1.00 52.88 198 LYS A N 1
ATOM 1552 C CA . LYS A 1 198 ? -10.520 -6.760 -5.832 1.00 52.88 198 LYS A CA 1
ATOM 1553 C C . LYS A 1 198 ? -10.909 -8.106 -6.428 1.00 52.88 198 LYS A C 1
ATOM 1555 O O . LYS A 1 198 ? -11.312 -8.096 -7.581 1.00 52.88 198 LYS A O 1
ATOM 1560 N N . ILE A 1 199 ? -10.782 -9.187 -5.667 1.00 50.91 199 ILE A N 1
ATOM 1561 C CA . ILE A 1 199 ? -11.646 -10.377 -5.632 1.00 50.91 199 ILE A CA 1
ATOM 1562 C C . ILE A 1 199 ? -11.054 -11.288 -4.549 1.00 50.91 199 ILE A C 1
ATOM 1564 O O . ILE A 1 199 ? -9.874 -11.602 -4.600 1.00 50.91 199 ILE A O 1
ATOM 1568 N N . LEU A 1 200 ? -11.870 -11.657 -3.564 1.00 45.22 200 LEU A N 1
ATOM 1569 C CA . LEU A 1 200 ? -12.190 -13.038 -3.186 1.00 45.22 200 LEU A CA 1
ATOM 1570 C C . LEU A 1 200 ? -13.196 -12.950 -2.028 1.00 45.22 200 LEU A C 1
ATOM 1572 O O . LEU A 1 200 ? -12.851 -12.617 -0.896 1.00 45.22 200 LEU A O 1
ATOM 1576 N N . GLN A 1 201 ? -14.469 -13.181 -2.357 1.00 40.56 201 GLN A N 1
ATOM 1577 C CA . GLN A 1 201 ? -15.442 -13.670 -1.387 1.00 40.56 201 GLN A CA 1
ATOM 1578 C C . GLN A 1 201 ? -15.085 -15.137 -1.130 1.00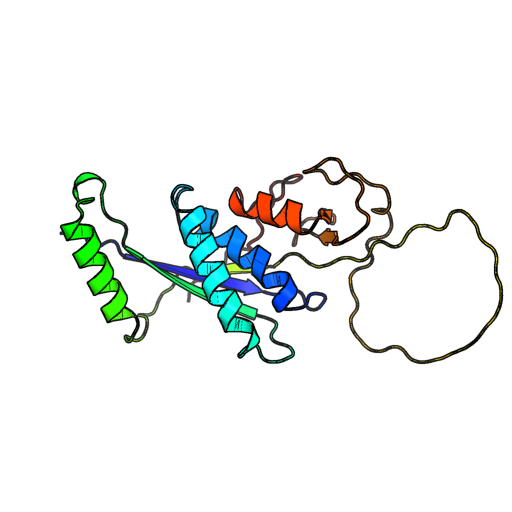 40.56 201 GLN A C 1
ATOM 1580 O O . GLN A 1 201 ? -15.013 -15.911 -2.085 1.00 40.56 201 GLN A O 1
ATOM 1585 N N . ALA A 1 202 ? -14.826 -15.488 0.125 1.00 42.28 202 ALA A N 1
ATOM 1586 C CA . ALA A 1 202 ? -14.774 -16.862 0.610 1.00 42.28 202 ALA A CA 1
ATOM 1587 C C . ALA A 1 202 ? -15.494 -16.924 1.958 1.00 42.28 202 ALA A C 1
ATOM 1589 O O . ALA A 1 202 ? -15.266 -15.999 2.780 1.00 42.28 202 ALA A O 1
#

Secondary structure (DSSP, 8-state):
----EEEEEEEEEPPTTS-HHHHHHHHHHHHHHHHS-STTHHHHHHHHHHHHHHGGGT--TT--EEEEEEEEE---GGG--HHHHHHHHHHHHHHTTSPPPS--EEEEEEPPEEEB-------------------S----B-TT-TTPBPTTT--B--SSEEEPTT-SS--EEEHHHHHHHHTT-SB-TTT--BSEE-----

Sequence (202 aa):
MSRRMKLNRLQFIVSPAGDLVSSLPWAGSSLAPLIYPVFFRQELRELWSSLMAVAPVSIPLGATRVEVFVDVGILRPVDNTPERMEYMRRELEAKKEAAWPGHHIGLEMNLPEPVLCSKRGIDEVSEEEDGAVPPAKRRRVVSGVAGEECPVCFFQLETDLVAWPGCTVPHVFHGECLEFTLERSYKCPICRKNLGKKILQA

InterPro domains:
  IPR001841 Zinc finger, RING-type [PF13639] (149-192)
  IPR001841 Zinc finger, RING-type [PS50089] (150-192)
  IPR013083 Zinc finger, RING/FYVE/PHD-type [G3DSA:3.30.40.10] (138-201)